Protein AF-A0A3N5U833-F1 (afdb_monomer)

Nearest PDB structures (foldseek):
  1uwv-assembly1_A  TM=9.152E-01  e=7.299E-09  Escherichia coli K-12
  5xj2-assembly2_B  TM=9.217E-01  e=1.752E-08  Streptococcus pneumoniae TIGR4
  5xj1-assembly1_A  TM=9.306E-01  e=3.485E-08  Streptococcus pneumoniae TIGR4
  1yez-assembly1_A  TM=8.915E-01  e=8.745E-04  Methanosarcina mazei Go1
  1yvc-assembly1_A  TM=9.382E-01  e=2.099E-03  Methanococcus maripaludis

Sequence (179 aa):
MIPRLSSIMPVPLDPVGFKITRILSFICAIIFSSIYTIIEHRPPPFKRICILDLIMVKDEYDRIMAIEADTIEITITGLGHEGEGVGRTADIVVFVPGALLSEEVSVRIIERKKSFCRAELVQIISPSPDRITPACRYFGKCGGCDLQHMEYKAQLNFKTQRVKDAVRRIGRVDPDLVR

Secondary structure (DSSP, 8-state):
--------PPPPPPGGGGSHHHHHHHHHHHHHHHHHHTTTT---SS----HHHHHHHHHHHHHHHTTS--EEEEEEEEE-TTS-EEEEETTEEEEETTPPTT-EEEEEEEEE-SSEEEEEEEEEEE--TTB---S-TTTTTSSS-SSTTB-HHHHHHHHHHHHHHHHHHTS-S-GGG--

Solvent-accessible surface area (backbone atoms only — not comparable to full-atom values): 10929 Å² total; per-residue (Å²): 135,88,84,88,83,81,79,91,70,81,82,81,83,75,88,71,74,78,65,55,63,62,52,52,56,49,51,52,50,53,52,52,56,60,55,65,67,71,64,82,81,70,88,83,95,73,83,80,84,50,78,63,65,59,50,56,53,50,62,50,48,54,62,62,58,70,53,77,54,64,64,43,80,42,57,19,78,36,66,48,92,78,54,23,10,29,25,74,55,100,90,38,41,35,40,24,61,86,38,52,58,70,17,33,32,34,26,30,48,78,44,82,55,99,71,38,32,39,30,45,71,73,43,75,79,40,79,32,91,52,59,42,83,49,88,54,94,50,64,86,72,72,80,83,58,74,62,57,48,42,33,70,70,57,51,50,51,51,54,51,49,52,51,25,50,44,36,37,72,73,65,68,42,73,40,81,77,64,128

Structure (mmCIF, N/CA/C/O backbone):
data_AF-A0A3N5U833-F1
#
_entry.id   AF-A0A3N5U833-F1
#
loop_
_atom_site.group_PDB
_atom_site.id
_atom_site.type_symbol
_atom_site.label_atom_id
_atom_site.label_alt_id
_atom_site.label_comp_id
_atom_site.label_asym_id
_atom_site.label_entity_id
_atom_site.label_seq_id
_atom_site.pdbx_PDB_ins_code
_atom_site.Cartn_x
_atom_site.Cartn_y
_atom_site.Cartn_z
_atom_site.occupancy
_atom_site.B_iso_or_equiv
_atom_site.auth_seq_id
_atom_site.auth_comp_id
_atom_site.auth_asym_id
_atom_site.auth_atom_id
_atom_site.pdbx_PDB_model_num
ATOM 1 N N . MET A 1 1 ? -12.544 -49.152 6.336 1.00 35.09 1 MET A N 1
ATOM 2 C CA . MET A 1 1 ? -11.681 -48.503 7.343 1.00 35.09 1 MET A CA 1
ATOM 3 C C . MET A 1 1 ? -11.707 -47.001 7.084 1.00 35.09 1 MET A C 1
ATOM 5 O O . MET A 1 1 ? -11.316 -46.602 6.001 1.00 35.09 1 MET A O 1
ATOM 9 N N . ILE A 1 2 ? -12.219 -46.246 8.069 1.00 33.50 2 ILE A N 1
ATOM 10 C CA . ILE A 1 2 ? -12.242 -44.772 8.242 1.00 33.50 2 ILE A CA 1
ATOM 11 C C . ILE A 1 2 ? -13.122 -43.959 7.245 1.00 33.50 2 ILE A C 1
ATOM 13 O O . ILE A 1 2 ? -12.843 -43.958 6.049 1.00 33.50 2 ILE A O 1
ATOM 17 N N . PRO A 1 3 ? -14.194 -43.272 7.712 1.00 34.94 3 PRO A N 1
ATOM 18 C CA . PRO A 1 3 ? -15.146 -42.534 6.872 1.00 34.94 3 PRO A CA 1
ATOM 19 C C . PRO A 1 3 ? -14.812 -41.034 6.680 1.00 34.94 3 PRO A C 1
ATOM 21 O O . PRO A 1 3 ? -13.932 -40.479 7.331 1.00 34.94 3 PRO A O 1
ATOM 24 N N . ARG A 1 4 ? -15.565 -40.4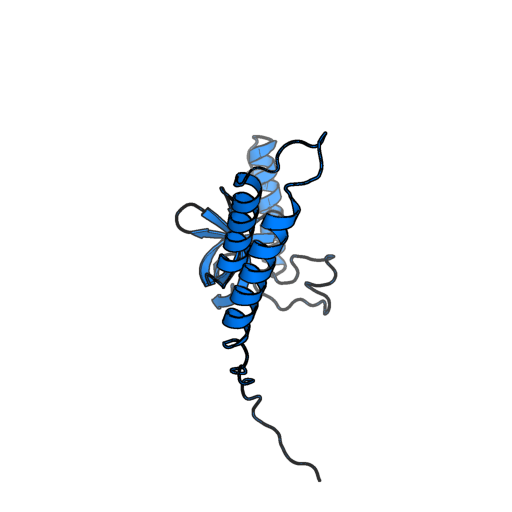06 5.760 1.00 44.50 4 ARG A N 1
ATOM 25 C CA . ARG A 1 4 ? -15.557 -38.996 5.307 1.00 44.50 4 ARG A CA 1
ATOM 26 C C . ARG A 1 4 ? -15.807 -37.966 6.425 1.00 44.50 4 ARG A C 1
ATOM 28 O O . ARG A 1 4 ? -16.654 -38.208 7.276 1.00 44.50 4 ARG A O 1
ATOM 35 N N . LEU A 1 5 ? -15.233 -36.764 6.291 1.00 35.44 5 LEU A N 1
ATOM 36 C CA . LEU A 1 5 ? -15.780 -35.519 6.857 1.00 35.44 5 LEU A CA 1
ATOM 37 C C . LEU A 1 5 ? -15.684 -34.367 5.842 1.00 35.44 5 LEU A C 1
ATOM 39 O O . LEU A 1 5 ? -14.680 -33.673 5.722 1.00 35.44 5 LEU A O 1
ATOM 43 N N . SER A 1 6 ? -16.772 -34.196 5.096 1.00 34.16 6 SER A N 1
ATOM 44 C CA . SER A 1 6 ? -17.271 -32.895 4.649 1.00 34.16 6 SER A CA 1
ATOM 45 C C . SER A 1 6 ? -17.745 -32.070 5.859 1.00 34.16 6 SER A C 1
ATOM 47 O O . SER A 1 6 ? -17.972 -32.632 6.929 1.00 34.16 6 SER A O 1
ATOM 49 N N . SER A 1 7 ? -17.968 -30.768 5.652 1.00 33.69 7 SER A N 1
ATOM 50 C CA . SER A 1 7 ? -18.600 -29.790 6.564 1.00 33.69 7 SER A CA 1
ATOM 51 C C . SER A 1 7 ? -17.787 -29.335 7.786 1.00 33.69 7 SER A C 1
ATOM 53 O O . SER A 1 7 ? -17.989 -29.796 8.904 1.00 33.69 7 SER A O 1
ATOM 55 N N . ILE A 1 8 ? -16.951 -28.312 7.580 1.00 35.91 8 ILE A N 1
ATOM 56 C CA . ILE A 1 8 ? -16.645 -27.328 8.627 1.00 35.91 8 ILE A CA 1
ATOM 57 C C . ILE A 1 8 ? -17.917 -26.491 8.792 1.00 35.91 8 ILE A C 1
ATOM 59 O O . ILE A 1 8 ? -18.207 -25.608 7.987 1.00 35.91 8 ILE A O 1
ATOM 63 N N . MET A 1 9 ? -18.730 -26.859 9.778 1.00 30.91 9 MET A N 1
ATOM 64 C CA . MET A 1 9 ? -19.840 -26.036 10.245 1.00 30.91 9 MET A CA 1
ATOM 65 C C . MET A 1 9 ? -19.283 -24.866 11.073 1.00 30.91 9 MET A C 1
ATOM 67 O O . MET A 1 9 ? -18.264 -25.034 11.748 1.00 30.91 9 MET A O 1
ATOM 71 N N . PRO A 1 10 ? -19.922 -23.687 11.029 1.00 37.25 10 PRO A N 1
ATOM 72 C CA . PRO A 1 10 ? -19.522 -22.541 11.834 1.00 37.25 10 PRO A CA 1
ATOM 73 C C . PRO A 1 10 ? -19.671 -22.855 13.326 1.00 37.25 10 PRO A C 1
ATOM 75 O O . PRO A 1 10 ? -20.671 -23.424 13.767 1.00 37.25 10 PRO A O 1
ATOM 78 N N . VAL A 1 11 ? -18.645 -22.479 14.087 1.00 40.06 11 VAL A N 1
ATOM 79 C CA . VAL A 1 11 ? -18.598 -22.590 15.546 1.00 40.06 11 VAL A CA 1
ATOM 80 C C . VAL A 1 11 ? -19.730 -21.737 16.141 1.00 40.06 11 VAL A C 1
ATOM 82 O O . VAL A 1 11 ? -19.838 -20.560 15.786 1.00 40.06 11 VAL A O 1
ATOM 85 N N . PRO A 1 12 ? -20.589 -22.291 17.013 1.00 37.34 12 PRO A N 1
ATOM 86 C CA . PRO A 1 12 ? -21.624 -21.519 17.685 1.00 37.34 12 PRO A CA 1
ATOM 87 C C . PRO A 1 12 ? -20.989 -20.561 18.703 1.00 37.34 12 PRO A C 1
ATOM 89 O O . PRO A 1 12 ? -20.111 -20.952 19.464 1.00 37.34 12 PRO A O 1
ATOM 92 N N . LEU A 1 13 ? -21.435 -19.303 18.704 1.00 45.03 13 LEU A N 1
ATOM 93 C CA . LEU A 1 13 ? -21.103 -18.319 19.735 1.00 45.03 13 LEU A CA 1
ATOM 94 C C . LEU A 1 13 ? -21.889 -18.642 21.013 1.00 45.03 13 LEU A C 1
ATOM 96 O O . LEU A 1 13 ? -23.119 -18.730 20.994 1.00 45.03 13 LEU A O 1
ATOM 100 N N . ASP A 1 14 ? -21.172 -18.818 22.118 1.00 31.75 14 ASP A N 1
ATOM 101 C CA . ASP A 1 14 ? -21.729 -19.190 23.417 1.00 31.75 14 ASP A CA 1
ATOM 102 C C . ASP A 1 14 ? -22.561 -18.044 24.041 1.00 31.75 14 ASP A C 1
ATOM 104 O O . ASP A 1 14 ? -22.130 -16.888 24.036 1.00 31.75 14 ASP A O 1
ATOM 108 N N . PRO A 1 15 ? -23.709 -18.318 24.693 1.00 42.88 15 PRO A N 1
ATOM 109 C CA . PRO A 1 15 ? -24.580 -17.293 25.283 1.00 42.88 15 PRO A CA 1
ATOM 110 C C . PRO A 1 15 ? -24.139 -16.835 26.692 1.00 42.88 15 PRO A C 1
ATOM 112 O O . PRO A 1 15 ? -24.958 -16.394 27.501 1.00 42.88 15 PRO A O 1
ATOM 115 N N . VAL A 1 16 ? -22.850 -16.941 27.035 1.00 40.03 16 VAL A N 1
ATOM 116 C CA . VAL A 1 16 ? -22.359 -16.741 28.418 1.00 40.03 16 VAL A CA 1
ATOM 117 C C . VAL A 1 16 ? -21.983 -15.274 28.718 1.00 40.03 16 VAL A C 1
ATOM 119 O O . VAL A 1 16 ? -21.825 -14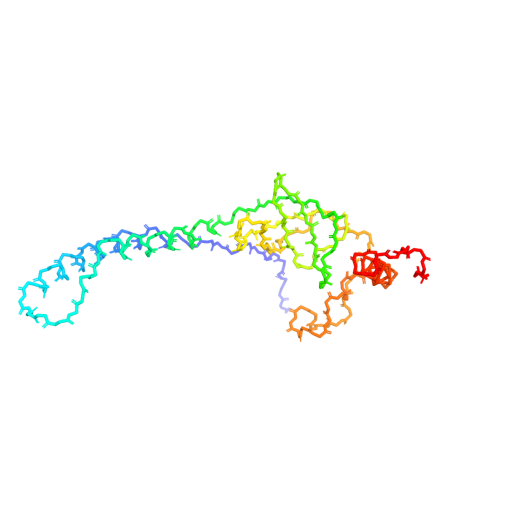.891 29.877 1.00 40.03 16 VAL A O 1
ATOM 122 N N . GLY A 1 17 ? -21.942 -14.399 27.708 1.00 36.38 17 GLY A N 1
ATOM 123 C CA . GLY A 1 17 ? -21.541 -12.990 27.854 1.00 36.38 17 GLY A CA 1
ATOM 124 C C . GLY A 1 17 ? -22.558 -12.055 28.529 1.00 36.38 17 GLY A C 1
ATOM 125 O O . GLY A 1 17 ? -22.198 -10.955 28.938 1.00 36.38 17 GLY A O 1
ATOM 126 N N . PHE A 1 18 ? -23.820 -12.464 28.702 1.00 38.00 18 PHE A N 1
ATOM 127 C CA . PHE A 1 18 ? -24.890 -11.533 29.105 1.00 38.00 18 PHE A CA 1
ATOM 128 C C . PHE A 1 18 ? -25.099 -11.393 30.627 1.00 38.00 18 PHE A C 1
ATOM 130 O O . PHE A 1 18 ? -25.821 -10.504 31.076 1.00 38.00 18 PHE A O 1
ATOM 137 N N . LYS A 1 19 ? -24.478 -12.249 31.455 1.00 35.59 19 LYS A N 1
ATOM 138 C CA . LYS A 1 19 ? -24.624 -12.199 32.930 1.00 35.59 19 LYS A CA 1
ATOM 139 C C . LYS A 1 19 ? -23.461 -11.527 33.668 1.00 35.59 19 LYS A C 1
ATOM 141 O O . LYS A 1 19 ? -23.620 -11.171 34.834 1.00 35.59 19 LYS A O 1
ATOM 146 N N . ILE A 1 20 ? -22.326 -11.300 33.007 1.00 37.84 20 ILE A N 1
ATOM 147 C CA . ILE A 1 20 ? -21.116 -10.736 33.634 1.00 37.84 20 ILE A CA 1
ATOM 148 C C . ILE A 1 20 ? -21.194 -9.199 33.746 1.00 37.84 20 ILE A C 1
ATOM 150 O O . ILE A 1 20 ? -20.670 -8.616 34.695 1.00 37.84 20 ILE A O 1
ATOM 154 N N . THR A 1 21 ? -21.955 -8.542 32.867 1.00 41.12 21 THR A N 1
ATOM 155 C CA . THR A 1 21 ? -22.149 -7.079 32.857 1.00 41.12 21 THR A CA 1
ATOM 156 C C . THR A 1 21 ? -22.891 -6.552 34.090 1.00 41.12 21 THR A C 1
ATOM 158 O O . THR A 1 21 ? -22.596 -5.461 34.576 1.00 41.12 21 THR A O 1
ATOM 161 N N . ARG A 1 22 ? -23.805 -7.339 34.675 1.00 38.69 22 ARG A N 1
ATOM 162 C CA . ARG A 1 22 ? -24.559 -6.934 35.877 1.00 38.69 22 ARG A CA 1
ATOM 163 C C . ARG A 1 22 ? -23.772 -7.092 37.179 1.00 38.69 22 ARG A C 1
ATOM 165 O O . ARG A 1 22 ? -23.978 -6.310 38.103 1.00 38.69 22 ARG A O 1
ATOM 172 N N . ILE A 1 23 ? -22.859 -8.062 37.244 1.00 46.22 23 ILE A N 1
ATOM 173 C CA . ILE A 1 23 ? -22.034 -8.324 38.433 1.00 46.22 23 ILE A CA 1
ATOM 174 C C . ILE A 1 23 ? -20.854 -7.344 38.494 1.00 46.22 23 ILE A C 1
ATOM 176 O O . ILE A 1 23 ? -20.589 -6.795 39.562 1.00 46.22 23 ILE A O 1
ATOM 180 N N . LEU A 1 24 ? -20.213 -7.019 37.361 1.00 45.69 24 LEU A N 1
ATOM 181 C CA . LEU A 1 24 ? -19.152 -6.003 37.342 1.00 45.69 24 LEU A CA 1
ATOM 182 C C . LEU A 1 24 ? -19.674 -4.589 37.630 1.00 45.69 24 LEU A C 1
ATOM 184 O O . LEU A 1 24 ? -18.998 -3.839 38.328 1.00 45.69 24 LEU A O 1
ATOM 188 N N . SER A 1 25 ? -20.887 -4.236 37.188 1.00 45.16 25 SER A N 1
ATOM 189 C CA . SER A 1 25 ? -21.484 -2.935 37.530 1.00 45.16 25 SER A CA 1
ATOM 190 C C . SER A 1 25 ? -21.798 -2.806 39.028 1.00 45.16 25 SER A C 1
ATOM 192 O O . SER A 1 25 ? -21.693 -1.710 39.578 1.00 45.16 25 SER A O 1
ATOM 194 N N . PHE A 1 26 ? -22.146 -3.909 39.702 1.00 45.19 26 PHE A N 1
ATOM 195 C CA . PHE A 1 26 ? -22.390 -3.934 41.150 1.00 45.19 26 PHE A CA 1
ATOM 196 C C . PHE A 1 26 ? -21.089 -3.919 41.960 1.00 45.19 26 PHE A C 1
ATOM 198 O O . PHE A 1 26 ? -20.982 -3.176 42.933 1.00 45.19 26 PHE A O 1
ATOM 205 N N . ILE A 1 27 ? -20.074 -4.676 41.535 1.00 47.94 27 ILE A N 1
ATOM 206 C CA . ILE A 1 27 ? -18.750 -4.668 42.176 1.00 47.94 27 ILE A CA 1
ATOM 207 C C . ILE A 1 27 ? -18.080 -3.297 42.000 1.00 47.94 27 ILE A C 1
ATOM 209 O O . ILE A 1 27 ? -17.482 -2.787 42.944 1.00 47.94 27 ILE A O 1
ATOM 213 N N . CYS A 1 28 ? -18.25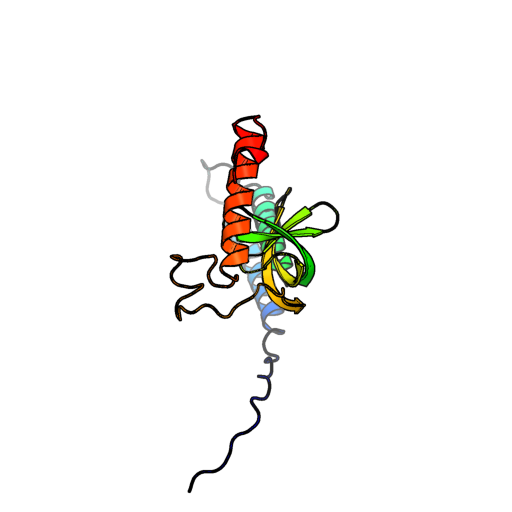9 -2.642 40.848 1.00 41.53 28 CYS A N 1
ATOM 214 C CA . CYS A 1 28 ? -17.756 -1.290 40.624 1.00 41.53 28 CYS A CA 1
ATOM 215 C C . CYS A 1 28 ? -18.427 -0.262 41.551 1.00 41.53 28 CYS A C 1
ATOM 217 O O . CYS A 1 28 ? -17.730 0.601 42.071 1.00 41.53 28 CYS A O 1
ATOM 219 N N . ALA A 1 29 ? -19.734 -0.379 41.828 1.00 49.25 29 ALA A N 1
ATOM 220 C CA . ALA A 1 29 ? -20.454 0.506 42.754 1.00 49.25 29 ALA A CA 1
ATOM 221 C C . ALA A 1 29 ? -20.064 0.290 44.231 1.00 49.25 29 ALA A C 1
ATOM 223 O O . ALA A 1 29 ? -19.946 1.254 44.989 1.00 49.25 29 ALA A O 1
ATOM 224 N N . ILE A 1 30 ? -19.814 -0.960 44.638 1.00 50.41 30 ILE A N 1
ATOM 225 C CA . ILE A 1 30 ? -19.390 -1.297 46.008 1.00 50.41 30 ILE A CA 1
ATOM 226 C C . ILE A 1 30 ? -17.946 -0.833 46.258 1.00 50.41 30 ILE A C 1
ATOM 228 O O . ILE A 1 30 ? -17.658 -0.251 47.304 1.00 50.41 30 ILE A O 1
ATOM 232 N N . ILE A 1 31 ? -17.055 -0.992 45.273 1.00 50.25 31 ILE A N 1
ATOM 233 C CA . ILE A 1 31 ? -15.691 -0.451 45.347 1.00 50.25 31 ILE A CA 1
ATOM 234 C C . ILE A 1 31 ? -15.712 1.091 45.324 1.00 50.25 31 ILE A C 1
ATOM 236 O O . ILE A 1 31 ? -14.959 1.714 46.072 1.00 50.25 31 ILE A O 1
ATOM 240 N N . PHE A 1 32 ? -16.628 1.722 44.575 1.00 46.53 32 PHE A N 1
ATOM 241 C CA . PHE A 1 32 ? -16.813 3.182 44.584 1.00 46.53 32 PHE A CA 1
ATOM 242 C C . PHE A 1 32 ? -17.241 3.716 45.960 1.00 46.53 32 PHE A C 1
ATOM 244 O O . PHE A 1 32 ? -16.726 4.738 46.405 1.00 46.53 32 PHE A O 1
ATOM 251 N N . SER A 1 33 ? -18.140 3.019 46.663 1.00 43.09 33 SER A N 1
ATOM 252 C CA . SER A 1 33 ? -18.624 3.463 47.977 1.00 43.09 33 SER A CA 1
ATOM 253 C C . SER A 1 33 ? -17.597 3.257 49.094 1.00 43.09 33 SER A C 1
ATOM 255 O O . SER A 1 33 ? -17.487 4.112 49.967 1.00 43.09 33 SER A O 1
ATOM 257 N N . SER A 1 34 ? -16.824 2.163 49.081 1.00 41.25 34 SER A N 1
ATOM 258 C CA . SER A 1 34 ? -15.812 1.918 50.122 1.00 41.25 34 SER A CA 1
ATOM 259 C C . SER A 1 34 ? -14.533 2.735 49.936 1.00 41.25 34 SER A C 1
ATOM 261 O O . SER A 1 34 ? -13.890 3.071 50.928 1.00 41.25 34 SER A O 1
ATOM 263 N N . ILE A 1 35 ? -14.168 3.104 48.704 1.00 44.69 35 ILE A N 1
ATOM 264 C CA . ILE A 1 35 ? -13.011 3.979 48.464 1.00 44.69 35 ILE A CA 1
ATOM 265 C C . ILE A 1 35 ? -13.332 5.431 48.846 1.00 44.69 35 ILE A C 1
ATOM 267 O O . ILE A 1 35 ? -12.477 6.095 49.428 1.00 44.69 35 ILE A O 1
ATOM 271 N N . TYR A 1 36 ? -14.560 5.913 48.614 1.00 44.53 36 TYR A N 1
ATOM 272 C CA . TYR A 1 36 ? -14.953 7.276 49.002 1.00 44.53 36 TYR A CA 1
ATOM 273 C C . TYR A 1 36 ? -14.912 7.516 50.521 1.00 44.53 36 TYR A C 1
ATOM 275 O O . TYR A 1 36 ? -14.587 8.619 50.951 1.00 44.53 36 TYR A O 1
ATOM 283 N N . THR A 1 37 ? -15.168 6.497 51.348 1.00 38.41 37 THR A N 1
ATOM 284 C CA . THR A 1 37 ? -15.172 6.642 52.818 1.00 38.41 37 THR A CA 1
ATOM 285 C C . THR A 1 37 ? -13.771 6.600 53.453 1.00 38.41 37 THR A C 1
ATOM 287 O O . THR A 1 37 ? -13.592 7.074 54.569 1.00 38.41 37 THR A O 1
ATOM 290 N N . ILE A 1 38 ? -12.740 6.094 52.765 1.00 37.84 38 ILE A N 1
ATOM 291 C CA . ILE A 1 38 ? -11.380 5.947 53.337 1.00 37.84 38 ILE A CA 1
ATOM 292 C C . ILE A 1 38 ? -10.501 7.204 53.117 1.00 37.84 38 ILE A C 1
ATOM 294 O O . ILE A 1 38 ? -9.365 7.276 53.586 1.00 37.84 38 ILE A O 1
ATOM 298 N N . ILE A 1 39 ? -11.022 8.246 52.459 1.00 43.19 39 ILE A N 1
ATOM 299 C CA . ILE A 1 39 ? -10.258 9.459 52.110 1.00 43.19 39 ILE A CA 1
ATOM 300 C C . ILE A 1 39 ? -10.307 10.549 53.215 1.00 43.19 39 ILE A C 1
ATOM 302 O O . ILE A 1 39 ? -9.491 11.468 53.193 1.00 43.19 39 ILE A O 1
ATOM 306 N N . GLU A 1 40 ? -11.168 10.450 54.238 1.00 37.50 40 GLU A N 1
ATOM 307 C CA . GLU A 1 40 ? -11.388 11.557 55.201 1.00 37.50 40 GLU A CA 1
ATOM 308 C C . GLU A 1 40 ? -10.380 11.706 56.366 1.00 37.50 40 GLU A C 1
ATOM 310 O O . GLU A 1 40 ? -10.423 12.716 57.066 1.00 37.50 40 GLU A O 1
ATOM 315 N N . HIS A 1 41 ? -9.422 10.791 56.583 1.00 41.47 41 HIS A N 1
ATOM 316 C CA . HIS A 1 41 ? -8.558 10.849 57.785 1.00 41.47 41 HIS A CA 1
ATOM 317 C C . HIS A 1 41 ? -7.035 10.785 57.574 1.00 41.47 41 HIS A C 1
ATOM 319 O O . HIS A 1 41 ? -6.302 10.414 58.492 1.00 41.47 41 HIS A O 1
ATOM 325 N N . ARG A 1 42 ? -6.499 11.233 56.430 1.00 31.19 42 ARG A N 1
ATOM 326 C CA . ARG A 1 42 ? -5.052 11.526 56.325 1.00 31.19 42 ARG A CA 1
ATOM 327 C C . ARG A 1 42 ? -4.770 12.971 55.881 1.00 31.19 42 ARG A C 1
ATOM 329 O O . ARG A 1 42 ? -5.109 13.319 54.753 1.00 31.19 42 ARG A O 1
ATOM 336 N N . PRO A 1 43 ? -4.127 13.806 56.724 1.00 30.47 43 PRO A N 1
ATOM 337 C CA . PRO A 1 43 ? -3.696 15.156 56.349 1.00 30.47 43 PRO A CA 1
ATOM 338 C C . PRO A 1 43 ? -2.475 15.142 55.382 1.00 30.47 43 PRO A C 1
ATOM 340 O O . PRO A 1 43 ? -1.806 14.115 55.260 1.00 30.47 43 PRO A O 1
ATOM 343 N N . PRO A 1 44 ? -2.205 16.254 54.657 1.00 34.66 44 PRO A N 1
ATOM 344 C CA . PRO A 1 44 ? -1.639 16.297 53.287 1.00 34.66 44 PRO A CA 1
ATOM 345 C C . PRO A 1 44 ? -0.087 16.323 53.206 1.00 34.66 44 PRO A C 1
ATOM 347 O O . PRO A 1 44 ? 0.557 16.663 54.198 1.00 34.66 44 PRO A O 1
ATOM 350 N N . PRO A 1 45 ? 0.539 15.978 52.045 1.00 38.25 45 PRO A N 1
ATOM 351 C CA . PRO A 1 45 ? 0.757 16.959 50.970 1.00 38.25 45 PRO A CA 1
ATOM 352 C C . PRO A 1 45 ? 0.699 16.341 49.555 1.00 38.25 45 PRO A C 1
ATOM 354 O O . PRO A 1 45 ? 1.689 16.350 48.835 1.00 38.25 45 PRO A O 1
ATOM 357 N N . PHE A 1 46 ? -0.435 15.801 49.108 1.00 40.09 46 PHE A N 1
ATOM 358 C CA . PHE A 1 46 ? -0.595 15.458 47.688 1.00 40.09 46 PHE A CA 1
ATOM 359 C C . PHE A 1 46 ? -1.898 16.034 47.146 1.00 40.09 46 PHE A C 1
ATOM 361 O O . PHE A 1 46 ? -2.962 15.927 47.751 1.00 40.09 46 PHE A O 1
ATOM 368 N N . LYS A 1 47 ? -1.746 16.772 46.046 1.00 39.44 47 LYS A N 1
ATOM 369 C CA . LYS A 1 47 ? -2.771 17.576 45.386 1.00 39.44 47 LYS A CA 1
ATOM 370 C C . LYS A 1 47 ? -3.982 16.712 45.023 1.00 39.44 47 LYS A C 1
ATOM 372 O O . LYS A 1 47 ? -3.837 15.577 44.586 1.00 39.44 47 LYS A O 1
ATOM 377 N N . ARG A 1 48 ? -5.158 17.309 45.223 1.00 40.28 48 ARG A N 1
ATOM 378 C CA . ARG A 1 48 ? -6.498 16.803 44.909 1.00 40.28 48 ARG A CA 1
ATOM 379 C C . ARG A 1 48 ? -6.515 16.082 43.558 1.00 40.28 48 ARG A C 1
ATOM 381 O O . ARG A 1 48 ? -6.296 16.727 42.539 1.00 40.28 48 ARG A O 1
ATOM 388 N N . ILE A 1 49 ? -6.814 14.788 43.570 1.00 43.62 49 ILE A N 1
ATOM 389 C CA . ILE A 1 49 ? -7.279 14.078 42.376 1.00 43.62 49 ILE A CA 1
ATOM 390 C C . ILE A 1 49 ? -8.688 14.607 42.124 1.00 43.62 49 ILE A C 1
ATOM 392 O O . ILE A 1 49 ? -9.583 14.460 42.962 1.00 43.62 49 ILE A O 1
ATOM 396 N N . CYS A 1 50 ? -8.846 15.353 41.038 1.00 35.22 50 CYS A N 1
ATOM 397 C CA . CYS A 1 50 ? -10.112 15.973 40.684 1.00 35.22 50 CYS A CA 1
ATOM 398 C C . CYS A 1 50 ? -11.021 14.901 40.078 1.00 35.22 50 CYS A C 1
ATOM 400 O O . CYS A 1 50 ? -10.565 14.024 39.358 1.00 35.22 50 CYS A O 1
ATOM 402 N N . ILE A 1 51 ? -12.335 15.014 40.281 1.00 49.72 51 ILE A N 1
ATOM 403 C CA . ILE A 1 51 ? -13.355 14.215 39.571 1.00 49.72 51 ILE A CA 1
ATOM 404 C C . ILE A 1 51 ? -13.167 14.241 38.034 1.00 49.72 51 ILE A C 1
ATOM 406 O O . ILE A 1 51 ? -13.579 13.307 37.352 1.00 49.72 51 ILE A O 1
ATOM 410 N N . LEU A 1 52 ? -12.476 15.256 37.497 1.00 48.19 52 LEU A N 1
ATOM 411 C CA . LEU A 1 52 ? -12.027 15.315 36.101 1.00 48.19 52 LEU A CA 1
ATOM 412 C C . LEU A 1 52 ? -11.087 14.166 35.697 1.00 48.19 52 LEU A C 1
ATOM 414 O O . LEU A 1 52 ? -11.195 13.687 34.571 1.00 48.19 52 LEU A O 1
ATOM 418 N N . ASP A 1 53 ? -10.222 13.685 36.593 1.00 50.62 53 ASP A N 1
ATOM 419 C CA . ASP A 1 53 ? -9.270 12.609 36.291 1.00 50.62 53 ASP A CA 1
ATOM 420 C C . ASP A 1 53 ? -9.998 11.272 36.052 1.00 50.62 53 ASP A C 1
ATOM 422 O O . ASP A 1 53 ? -9.560 10.458 35.244 1.00 50.62 53 ASP A O 1
ATOM 426 N N . LEU A 1 54 ? -11.167 11.069 36.677 1.00 45.19 54 LEU A N 1
ATOM 427 C CA . LEU A 1 54 ? -12.029 9.906 36.424 1.00 45.19 54 LEU A CA 1
ATOM 428 C C . LEU A 1 54 ? -12.878 10.042 35.148 1.00 45.19 54 LEU A C 1
ATOM 430 O O . LEU A 1 54 ? -13.195 9.029 34.525 1.00 45.19 54 LEU A O 1
ATOM 434 N N . ILE A 1 55 ? -13.242 11.262 34.740 1.00 51.06 55 ILE A N 1
ATOM 435 C CA . ILE A 1 55 ? -13.953 11.499 33.469 1.00 51.06 55 ILE A CA 1
ATOM 436 C C . ILE A 1 55 ? -13.022 11.184 32.288 1.00 51.06 55 ILE A C 1
ATOM 438 O O . ILE A 1 55 ? -13.449 10.536 31.335 1.00 51.06 55 ILE A O 1
ATOM 442 N N . MET A 1 56 ? -11.733 11.525 32.397 1.00 38.62 56 MET A N 1
ATOM 443 C CA . MET A 1 56 ? -10.737 11.215 31.365 1.00 38.62 56 MET A CA 1
ATOM 444 C C . MET A 1 56 ? -10.559 9.711 31.108 1.00 38.62 56 MET A C 1
ATOM 446 O O . MET A 1 56 ? -10.399 9.316 29.957 1.00 38.62 56 MET A O 1
ATOM 450 N N . VAL A 1 57 ? -10.658 8.864 32.137 1.00 48.12 57 VAL A N 1
ATOM 451 C CA . VAL A 1 57 ? -10.566 7.399 31.974 1.00 48.12 57 VAL A CA 1
ATOM 452 C C . VAL A 1 57 ? -11.818 6.827 31.295 1.00 48.12 57 VAL A C 1
ATOM 454 O O . VAL A 1 57 ? -11.733 5.844 30.562 1.00 48.12 57 VAL A O 1
ATOM 457 N N . LYS A 1 58 ? -12.987 7.451 31.484 1.00 43.66 58 LYS A N 1
ATOM 458 C CA . LYS A 1 58 ? -14.252 7.024 30.866 1.00 43.66 58 LYS A CA 1
ATOM 459 C C . LYS A 1 58 ? -14.308 7.364 29.370 1.00 43.66 58 LYS A C 1
ATOM 461 O O . LYS A 1 58 ? -14.691 6.516 28.575 1.00 43.66 58 LYS A O 1
ATOM 466 N N . ASP A 1 59 ? -13.806 8.541 28.989 1.00 50.72 59 ASP A N 1
ATOM 467 C CA . ASP A 1 59 ? -13.581 8.952 27.590 1.00 50.72 59 ASP A CA 1
ATOM 468 C C . ASP A 1 59 ? -12.553 8.072 26.852 1.00 50.72 59 ASP A C 1
ATOM 470 O O . ASP A 1 59 ? -12.558 7.965 25.621 1.00 50.72 59 ASP A O 1
ATOM 474 N N . GLU A 1 60 ? -11.616 7.483 27.592 1.00 51.69 60 GLU A N 1
ATOM 475 C CA . GLU A 1 60 ? -10.621 6.551 27.065 1.00 51.69 60 GLU A CA 1
ATOM 476 C C . GLU A 1 60 ? -11.222 5.144 26.902 1.00 51.69 60 GLU A C 1
ATOM 478 O O . GLU A 1 60 ? -11.007 4.508 25.874 1.00 51.69 60 GLU A O 1
ATOM 483 N N . TYR A 1 61 ? -12.081 4.702 27.829 1.00 48.59 61 TYR A N 1
ATOM 484 C CA . TYR A 1 61 ? -12.827 3.439 27.729 1.00 48.59 61 TYR A CA 1
ATOM 485 C C . TYR A 1 61 ? -13.938 3.442 26.659 1.00 48.59 61 TYR A C 1
ATOM 487 O O . TYR A 1 61 ? -14.071 2.451 25.940 1.00 48.59 61 TYR A O 1
ATOM 495 N N . ASP A 1 62 ? -14.689 4.536 26.478 1.00 50.69 62 ASP A N 1
ATOM 496 C CA . ASP A 1 62 ? -15.697 4.654 25.404 1.00 50.69 62 ASP A CA 1
ATOM 497 C C . ASP A 1 62 ? -15.035 4.672 24.010 1.00 50.69 62 ASP A C 1
ATOM 499 O O . ASP A 1 62 ? -15.562 4.106 23.049 1.00 50.69 62 ASP A O 1
ATOM 503 N N . ARG A 1 63 ? -13.813 5.220 23.906 1.00 49.91 63 ARG A N 1
ATOM 504 C CA . ARG A 1 63 ? -12.954 5.094 22.715 1.00 49.91 63 ARG A CA 1
ATOM 505 C C . ARG A 1 63 ? -12.467 3.673 22.460 1.00 49.91 63 ARG A C 1
ATOM 507 O O . ARG A 1 63 ? -12.255 3.339 21.302 1.00 49.91 63 ARG A O 1
ATOM 514 N N . ILE A 1 64 ? -12.278 2.867 23.502 1.00 48.59 64 ILE A N 1
ATOM 515 C CA . ILE A 1 64 ? -11.844 1.467 23.399 1.00 48.59 64 ILE A CA 1
ATOM 516 C C . ILE A 1 64 ? -13.023 0.546 23.018 1.00 48.59 64 ILE A C 1
ATOM 518 O O . ILE A 1 64 ? -12.808 -0.437 22.314 1.00 48.59 64 ILE A O 1
ATOM 522 N N . MET A 1 65 ? -14.263 0.870 23.412 1.00 39.47 65 MET A N 1
ATOM 523 C CA . MET A 1 65 ? -15.458 0.037 23.162 1.00 39.47 65 MET A CA 1
ATOM 524 C C . MET A 1 65 ? -16.258 0.405 21.898 1.00 39.47 65 MET A C 1
ATOM 526 O O . MET A 1 65 ? -16.886 -0.470 21.313 1.00 39.47 65 MET A O 1
ATOM 530 N N . ALA A 1 66 ? -16.174 1.637 21.377 1.00 47.00 66 ALA A N 1
ATOM 531 C CA . ALA A 1 66 ? -16.733 1.976 20.053 1.00 47.00 66 ALA A CA 1
ATOM 532 C C . ALA A 1 66 ? -15.977 1.314 18.871 1.00 47.00 66 ALA A C 1
ATOM 534 O O . ALA A 1 66 ? -16.325 1.509 17.708 1.00 47.00 66 ALA A O 1
ATOM 535 N N . ILE A 1 67 ? -14.934 0.532 19.173 1.00 49.94 67 ILE A N 1
ATOM 536 C CA . ILE A 1 67 ? -14.137 -0.278 18.240 1.00 49.94 67 ILE A CA 1
ATOM 537 C C . ILE A 1 67 ? -14.837 -1.621 17.937 1.00 49.94 67 ILE A C 1
ATOM 539 O O . ILE A 1 67 ? -14.298 -2.449 17.203 1.00 49.94 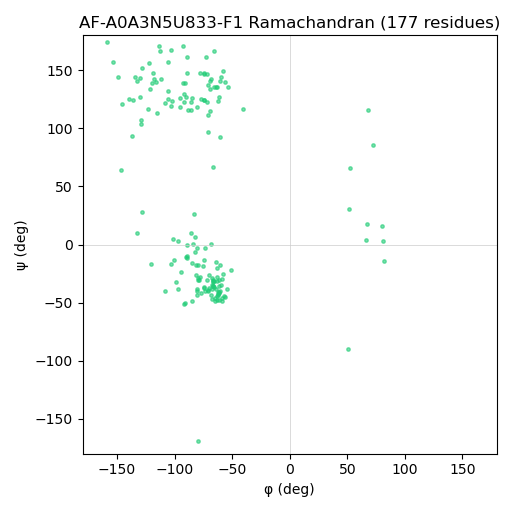67 ILE A O 1
ATOM 543 N N . GLU A 1 68 ? -16.071 -1.839 18.413 1.00 48.97 68 GLU A N 1
ATOM 544 C CA . GLU A 1 68 ? -16.979 -2.874 17.893 1.00 48.97 68 GLU A CA 1
ATOM 545 C C . GLU A 1 68 ? -17.418 -2.554 16.442 1.00 48.97 68 GLU A C 1
ATOM 547 O O . GLU A 1 68 ? -18.567 -2.278 16.131 1.00 48.97 68 GLU A O 1
ATOM 552 N N . ALA A 1 69 ? -16.432 -2.604 15.546 1.00 58.91 69 ALA A N 1
ATOM 553 C CA . ALA A 1 69 ? -16.487 -2.912 14.130 1.00 58.91 69 ALA A CA 1
ATOM 554 C C . ALA A 1 69 ? -17.483 -2.127 13.265 1.00 58.91 69 ALA A C 1
ATOM 556 O O . ALA A 1 69 ? -18.316 -2.731 12.587 1.00 58.91 69 ALA A O 1
ATOM 557 N N . ASP A 1 70 ? -17.265 -0.815 13.124 1.00 71.81 70 ASP A N 1
ATOM 558 C CA . ASP A 1 70 ? -17.642 -0.133 11.879 1.00 71.81 70 ASP A CA 1
ATOM 559 C C . ASP A 1 70 ? -16.847 -0.777 10.733 1.00 71.81 70 ASP A C 1
ATOM 561 O O . ASP A 1 70 ? -15.683 -0.450 10.466 1.00 71.81 70 ASP A O 1
ATOM 565 N N . THR A 1 71 ? -17.476 -1.776 10.122 1.00 84.50 71 THR A N 1
ATOM 566 C CA . THR A 1 71 ? -17.013 -2.421 8.904 1.00 84.50 71 THR A CA 1
ATOM 567 C C . THR A 1 71 ? -17.540 -1.588 7.753 1.00 84.50 71 THR A C 1
ATOM 569 O O . THR A 1 71 ? -18.750 -1.456 7.583 1.00 84.50 71 THR A O 1
ATOM 572 N N . ILE A 1 72 ? -16.630 -0.988 6.999 1.00 89.06 72 ILE A N 1
ATOM 573 C CA . ILE A 1 72 ? -16.960 -0.110 5.882 1.00 89.06 72 ILE A CA 1
ATOM 574 C C . ILE A 1 72 ? -16.424 -0.702 4.589 1.00 89.06 72 ILE A C 1
ATOM 576 O O . ILE A 1 72 ? -15.339 -1.281 4.550 1.00 89.06 72 ILE A O 1
ATOM 580 N N . GLU A 1 73 ? -17.190 -0.539 3.522 1.00 91.69 73 GLU A N 1
ATOM 581 C CA . GLU A 1 73 ? -16.754 -0.876 2.175 1.00 91.69 73 GLU A CA 1
ATOM 582 C C . GLU A 1 73 ? -16.090 0.349 1.559 1.00 91.69 73 GLU A C 1
ATOM 584 O O . GLU A 1 73 ? -16.654 1.447 1.567 1.00 91.69 73 GLU A O 1
ATOM 589 N N . ILE A 1 74 ? -14.868 0.175 1.063 1.00 92.31 74 ILE A 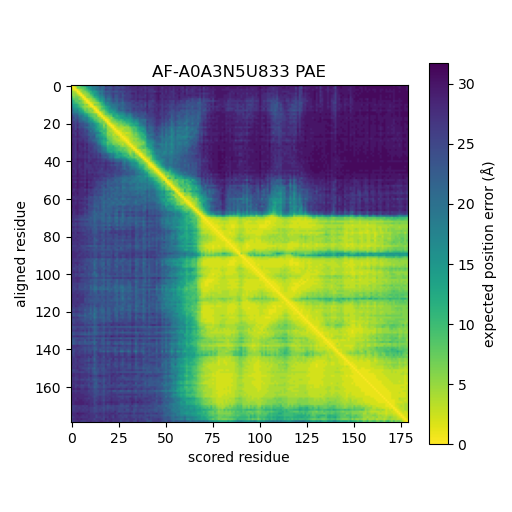N 1
ATOM 590 C CA . ILE A 1 74 ? -14.113 1.250 0.431 1.00 92.31 74 ILE A CA 1
ATOM 591 C C . ILE A 1 74 ? -13.469 0.774 -0.865 1.00 92.31 74 ILE A C 1
ATOM 593 O O . ILE A 1 74 ? -12.974 -0.350 -0.969 1.00 92.31 74 ILE A O 1
ATOM 597 N N . THR A 1 75 ? -13.424 1.678 -1.839 1.00 94.12 75 THR A N 1
ATOM 598 C CA . THR A 1 75 ? -12.645 1.497 -3.062 1.00 94.12 75 THR A CA 1
ATOM 599 C C . THR A 1 75 ? -11.254 2.089 -2.868 1.00 94.12 75 THR A C 1
ATOM 601 O O . THR A 1 75 ? -11.098 3.244 -2.450 1.00 94.12 75 THR A O 1
ATOM 604 N N . ILE A 1 76 ? -10.224 1.313 -3.189 1.00 94.75 76 ILE A N 1
ATOM 605 C CA . ILE A 1 76 ? -8.839 1.759 -3.085 1.00 94.75 76 ILE A CA 1
ATOM 606 C C . ILE A 1 76 ? -8.469 2.602 -4.305 1.00 94.75 76 ILE A C 1
ATOM 608 O O . ILE A 1 76 ? -8.468 2.139 -5.446 1.00 94.75 76 ILE A O 1
ATOM 612 N N . THR A 1 77 ? -8.116 3.858 -4.042 1.00 92.25 77 THR A N 1
ATOM 613 C CA . THR A 1 77 ? -7.826 4.873 -5.073 1.00 92.25 77 THR A CA 1
ATOM 614 C C . THR A 1 77 ? -6.338 5.137 -5.264 1.00 92.25 77 THR A C 1
ATOM 616 O O . THR A 1 77 ? -5.936 5.717 -6.269 1.00 92.25 77 THR A O 1
ATOM 619 N N . GLY A 1 78 ? -5.511 4.732 -4.302 1.00 91.56 78 GLY A N 1
ATOM 620 C CA . GLY A 1 78 ? -4.074 4.956 -4.331 1.00 91.56 78 GLY A CA 1
ATOM 621 C C . GLY A 1 78 ? -3.330 3.982 -3.433 1.00 91.56 78 GLY A C 1
ATOM 622 O O . GLY A 1 78 ? -3.937 3.216 -2.687 1.00 91.56 78 GLY A O 1
ATOM 623 N N . LEU A 1 79 ? -2.005 4.045 -3.501 1.00 92.62 79 LEU A N 1
ATOM 624 C CA . LEU A 1 79 ? -1.104 3.304 -2.628 1.00 92.62 79 LEU A CA 1
ATOM 625 C C . LEU A 1 79 ? -0.288 4.291 -1.789 1.00 92.62 79 LEU A C 1
ATOM 627 O O . LEU A 1 79 ? 0.123 5.347 -2.274 1.00 92.62 79 LEU A O 1
ATOM 631 N N . GLY A 1 80 ? -0.089 3.955 -0.521 1.00 90.25 80 GLY A N 1
ATOM 632 C CA . GLY A 1 80 ? 0.721 4.705 0.425 1.00 90.25 80 GLY A CA 1
ATOM 633 C C . GLY A 1 80 ? 2.211 4.435 0.247 1.00 90.25 80 GLY A C 1
ATOM 634 O O . GLY A 1 80 ? 2.654 3.838 -0.735 1.00 90.25 80 GLY A O 1
ATOM 635 N N . HIS A 1 81 ? 3.006 4.893 1.212 1.00 86.75 81 HIS A N 1
ATOM 636 C CA . HIS A 1 81 ? 4.463 4.803 1.132 1.00 86.75 81 HIS A CA 1
ATOM 637 C C . HIS A 1 81 ? 4.909 3.336 1.148 1.00 86.75 81 HIS A C 1
ATOM 639 O O . HIS A 1 81 ? 5.621 2.893 0.248 1.00 86.75 81 HIS A O 1
ATOM 645 N N . GLU A 1 82 ? 4.389 2.561 2.093 1.00 85.81 82 GLU A N 1
ATOM 646 C CA . GLU A 1 82 ? 4.782 1.165 2.311 1.00 85.81 82 GLU A CA 1
ATOM 647 C C . GLU A 1 82 ? 4.005 0.175 1.422 1.00 85.81 82 GLU A C 1
ATOM 649 O O . GLU A 1 82 ? 4.081 -1.035 1.608 1.00 85.81 82 GLU A O 1
ATOM 654 N N . GLY A 1 83 ? 3.243 0.671 0.438 1.00 87.69 83 GLY A N 1
ATOM 655 C CA . GLY A 1 83 ? 2.383 -0.166 -0.408 1.00 87.69 83 GLY A CA 1
ATOM 656 C C . GLY A 1 83 ? 1.048 -0.544 0.236 1.00 87.69 83 GLY A C 1
ATOM 657 O O . GLY A 1 83 ? 0.372 -1.453 -0.231 1.00 87.69 83 GLY A O 1
ATOM 658 N N . GLU A 1 84 ? 0.662 0.147 1.305 1.00 91.44 84 GLU A N 1
ATOM 659 C CA . GLU A 1 84 ? -0.679 0.082 1.884 1.00 91.44 84 GLU A CA 1
ATOM 660 C C . GLU A 1 84 ? -1.722 0.716 0.948 1.00 91.44 84 GLU A C 1
ATOM 662 O O . GLU A 1 84 ? -1.460 1.732 0.305 1.00 91.44 84 GLU A O 1
ATOM 667 N N . GLY A 1 85 ? -2.919 0.148 0.874 1.00 93.00 85 GLY A N 1
ATOM 668 C CA . GLY A 1 85 ? -4.022 0.719 0.112 1.00 93.00 85 GLY A CA 1
ATOM 669 C C . GLY A 1 85 ? -4.557 1.980 0.778 1.00 93.00 85 GLY A C 1
ATOM 670 O O . GLY A 1 85 ? -4.730 2.037 1.996 1.00 93.00 85 GLY A O 1
ATOM 671 N N . VAL A 1 86 ? -4.835 3.000 -0.030 1.00 93.88 86 VAL A N 1
ATOM 672 C CA . VAL A 1 86 ? -5.411 4.268 0.416 1.00 93.88 86 VAL A CA 1
ATOM 673 C C . VAL A 1 86 ? -6.793 4.446 -0.201 1.00 93.88 86 VAL A C 1
ATOM 675 O O . VAL A 1 86 ? -6.950 4.631 -1.415 1.00 93.88 86 VAL A O 1
ATOM 678 N N . GLY A 1 87 ? -7.802 4.417 0.664 1.00 93.00 87 GLY A N 1
ATOM 679 C CA . GLY A 1 87 ? -9.178 4.773 0.338 1.00 93.00 87 GLY A CA 1
ATOM 680 C C . GLY A 1 87 ? -9.546 6.137 0.915 1.00 93.00 87 GLY A C 1
ATOM 681 O O . GLY A 1 87 ? -8.937 6.620 1.874 1.00 93.00 87 GLY A O 1
ATOM 682 N N . ARG A 1 88 ? -10.551 6.778 0.324 1.00 88.25 88 ARG A N 1
ATOM 683 C CA . ARG A 1 88 ? -11.150 8.005 0.858 1.00 88.25 88 ARG A CA 1
ATOM 684 C C . ARG A 1 88 ? -12.630 7.764 1.096 1.00 88.25 88 ARG A C 1
ATOM 686 O O . ARG A 1 88 ? -13.310 7.247 0.215 1.00 88.25 88 ARG A O 1
ATOM 693 N N . THR A 1 89 ? -13.118 8.173 2.259 1.00 82.31 89 THR A N 1
ATOM 694 C CA . THR A 1 89 ? -14.533 8.059 2.627 1.00 82.31 89 THR A CA 1
ATOM 695 C C . THR A 1 89 ? -14.971 9.361 3.275 1.00 82.31 89 THR A C 1
ATOM 697 O O . THR A 1 89 ? -14.342 9.791 4.240 1.00 82.31 89 THR A O 1
ATOM 700 N N . ALA A 1 90 ? -16.030 9.979 2.737 1.00 74.56 90 ALA A N 1
ATOM 701 C CA . ALA A 1 90 ? -16.490 11.329 3.080 1.00 74.56 90 ALA A CA 1
ATOM 702 C C . ALA A 1 90 ? -15.347 12.363 3.031 1.00 74.56 90 ALA A C 1
ATOM 704 O O . ALA A 1 90 ? -15.059 12.883 1.959 1.00 74.56 90 ALA A O 1
ATOM 705 N N . ASP A 1 91 ? -14.642 12.569 4.147 1.00 78.50 91 ASP A N 1
ATOM 706 C CA . ASP A 1 91 ? -13.550 13.539 4.301 1.00 78.50 91 ASP A CA 1
ATOM 707 C C . ASP A 1 91 ? -12.295 12.957 4.980 1.00 78.50 91 ASP A C 1
ATOM 709 O O . ASP A 1 91 ? -11.381 13.691 5.361 1.00 78.50 91 ASP A O 1
ATOM 713 N N . ILE A 1 92 ? -12.230 11.633 5.165 1.00 85.12 92 ILE A N 1
ATOM 714 C CA . ILE A 1 92 ? -11.147 10.977 5.905 1.00 85.12 92 ILE A CA 1
ATOM 715 C C . ILE A 1 92 ? -10.404 9.990 5.005 1.00 85.12 92 ILE A C 1
ATOM 717 O O . ILE A 1 92 ? -10.994 9.251 4.213 1.00 85.12 92 ILE A O 1
ATOM 721 N N . VAL A 1 93 ? -9.077 9.983 5.137 1.00 91.06 93 VAL A N 1
ATOM 722 C CA . VAL A 1 93 ? -8.197 9.024 4.465 1.00 91.06 93 VAL A CA 1
ATOM 723 C C . VAL A 1 93 ? -8.111 7.753 5.302 1.00 91.06 93 VAL A C 1
ATOM 725 O O . VAL A 1 93 ? -7.773 7.814 6.485 1.00 91.06 93 VAL A O 1
ATOM 728 N N . VAL A 1 94 ? -8.397 6.609 4.689 1.00 91.94 94 VAL A N 1
ATOM 729 C CA . VAL A 1 94 ? -8.322 5.292 5.326 1.00 91.94 94 VAL A CA 1
ATOM 730 C C . VAL A 1 94 ? -7.127 4.538 4.756 1.00 91.94 94 VAL A C 1
ATOM 732 O O . VAL A 1 94 ? -7.034 4.333 3.545 1.00 91.94 94 VAL A O 1
ATOM 735 N N . PHE A 1 95 ? -6.216 4.137 5.639 1.00 93.06 95 PHE A N 1
ATOM 736 C CA . PHE A 1 95 ? -5.064 3.303 5.313 1.00 93.06 95 PHE A CA 1
ATOM 737 C C . PHE A 1 95 ? -5.389 1.840 5.596 1.00 93.06 95 PHE A C 1
ATOM 739 O O . PHE A 1 95 ? -5.797 1.504 6.712 1.00 93.06 95 PHE A O 1
ATOM 746 N N . VAL A 1 96 ? -5.197 0.991 4.589 1.00 93.25 96 VAL A N 1
ATOM 747 C CA . VAL A 1 96 ? -5.527 -0.435 4.625 1.00 93.25 96 VAL A CA 1
ATOM 748 C C . VAL A 1 96 ? -4.311 -1.247 4.175 1.00 93.25 96 VAL A C 1
ATOM 750 O O . VAL A 1 96 ? -4.015 -1.310 2.979 1.00 93.25 96 VAL A O 1
ATOM 753 N N . PRO A 1 97 ? -3.575 -1.882 5.098 1.00 91.31 97 PRO A N 1
ATOM 754 C CA . PRO A 1 97 ? -2.432 -2.704 4.736 1.00 91.31 97 PRO A CA 1
ATOM 755 C C . PRO A 1 97 ? -2.888 -3.936 3.938 1.00 91.31 97 PRO A C 1
ATOM 757 O O . PRO A 1 97 ? -3.864 -4.596 4.290 1.00 91.31 97 PRO A O 1
ATOM 760 N N . GLY A 1 98 ? -2.172 -4.248 2.854 1.00 88.88 98 GLY A N 1
ATOM 761 C CA . GLY A 1 98 ? -2.439 -5.417 2.004 1.00 88.88 98 GLY A CA 1
ATOM 762 C C . GLY A 1 98 ? -3.559 -5.253 0.968 1.00 88.88 98 GLY A C 1
ATOM 763 O O . GLY A 1 98 ? -3.863 -6.219 0.260 1.00 88.88 98 GLY A O 1
ATOM 764 N N . ALA A 1 99 ? -4.167 -4.067 0.868 1.00 93.12 99 ALA A N 1
ATOM 765 C CA . ALA A 1 99 ? -5.109 -3.725 -0.195 1.00 93.12 99 ALA A CA 1
ATOM 766 C C . ALA A 1 99 ? -4.375 -3.090 -1.390 1.00 93.12 99 ALA A C 1
ATOM 768 O O . ALA A 1 99 ? -3.463 -2.283 -1.210 1.00 93.12 99 ALA A O 1
ATOM 769 N N . LEU A 1 100 ? -4.772 -3.461 -2.606 1.00 93.06 100 LEU A N 1
ATOM 770 C CA . LEU A 1 100 ? -4.160 -3.009 -3.855 1.00 93.06 100 LEU A CA 1
ATOM 771 C C . LEU A 1 100 ? -5.004 -1.936 -4.541 1.00 93.06 100 LEU A C 1
ATOM 773 O O . LEU A 1 100 ? -6.161 -1.707 -4.200 1.00 93.06 100 LEU A O 1
ATOM 777 N N . LEU A 1 101 ? -4.411 -1.277 -5.537 1.00 91.88 101 LEU A N 1
ATOM 778 C CA . LEU A 1 101 ? -5.100 -0.282 -6.351 1.00 91.88 101 LEU A CA 1
ATOM 779 C C . LEU A 1 101 ? -6.294 -0.906 -7.091 1.00 91.88 101 LEU A C 1
ATOM 781 O O . LEU A 1 101 ? -6.184 -2.014 -7.619 1.00 91.88 101 LEU A O 1
ATOM 785 N N . SER A 1 102 ? -7.398 -0.156 -7.162 1.00 91.50 102 SER A N 1
ATOM 786 C CA . SER A 1 102 ? -8.635 -0.548 -7.853 1.00 91.50 102 SER A CA 1
ATOM 787 C C . SER A 1 102 ? -9.386 -1.724 -7.220 1.00 91.50 102 SER A C 1
ATOM 789 O O . SER A 1 102 ? -10.249 -2.308 -7.867 1.00 91.50 102 SER A O 1
ATOM 791 N N . GLU A 1 103 ? -9.096 -2.054 -5.962 1.00 92.94 103 GLU A N 1
ATOM 792 C CA . GLU A 1 103 ? -9.850 -3.061 -5.213 1.00 92.94 103 GLU A CA 1
ATOM 793 C C . GLU A 1 103 ? -11.036 -2.472 -4.466 1.00 92.94 103 GLU A C 1
ATOM 795 O O . GLU A 1 103 ? -10.969 -1.359 -3.939 1.00 92.94 103 GLU A O 1
ATOM 800 N N . GLU A 1 104 ? -12.090 -3.275 -4.356 1.00 94.19 104 GLU A N 1
ATOM 801 C CA . GLU A 1 104 ? -13.191 -3.032 -3.430 1.00 94.19 104 GLU A CA 1
ATOM 802 C C . GLU A 1 104 ? -13.042 -3.971 -2.242 1.00 94.19 104 GLU A C 1
ATOM 804 O O . GLU A 1 104 ? -13.018 -5.200 -2.386 1.00 94.19 104 GLU A O 1
ATOM 809 N N . VAL A 1 105 ? -12.894 -3.381 -1.060 1.00 94.12 105 VAL A N 1
ATOM 810 C CA . VAL A 1 105 ? -12.568 -4.106 0.164 1.00 94.12 105 VAL A CA 1
ATOM 811 C C . VAL A 1 105 ? -13.485 -3.684 1.300 1.00 94.12 105 VAL A C 1
ATOM 813 O O . VAL A 1 105 ? -13.811 -2.510 1.467 1.00 94.12 105 VAL A O 1
ATOM 816 N N . SER A 1 106 ? -13.874 -4.665 2.102 1.00 92.69 106 SER A N 1
ATOM 817 C CA . SER A 1 106 ? -14.545 -4.474 3.376 1.00 92.69 106 SER A CA 1
ATOM 818 C C . SER A 1 106 ? -13.486 -4.415 4.471 1.00 92.69 106 SER A C 1
ATOM 820 O O . SER A 1 106 ? -12.663 -5.331 4.605 1.00 92.69 106 SER A O 1
ATOM 822 N N . VAL A 1 107 ? -13.459 -3.317 5.223 1.00 92.75 107 VAL A N 1
ATOM 823 C CA . VAL A 1 107 ? -12.397 -3.031 6.189 1.00 92.75 107 VAL A CA 1
ATOM 824 C C . VAL A 1 107 ? -12.966 -2.645 7.540 1.00 92.75 107 VAL A C 1
ATOM 826 O O . VAL A 1 107 ? -13.978 -1.955 7.631 1.00 92.75 107 VAL A O 1
ATOM 829 N N . ARG A 1 108 ? -12.291 -3.074 8.605 1.00 90.25 108 ARG A N 1
ATOM 830 C CA . ARG A 1 108 ? -12.655 -2.756 9.986 1.00 90.25 108 ARG A CA 1
ATOM 831 C C . ARG A 1 108 ? -11.734 -1.676 10.512 1.00 90.25 108 ARG A C 1
ATOM 833 O O . ARG A 1 108 ? -10.520 -1.855 10.529 1.00 90.25 108 ARG A O 1
ATOM 840 N N . ILE A 1 109 ? -12.294 -0.567 10.973 1.00 89.25 109 ILE A N 1
ATOM 841 C CA . ILE A 1 109 ? -11.487 0.527 11.516 1.00 89.25 109 ILE A CA 1
ATOM 842 C C . ILE A 1 109 ? -10.911 0.120 12.880 1.00 89.25 109 ILE A C 1
ATOM 844 O O . ILE A 1 109 ? -11.661 -0.203 13.795 1.00 89.25 109 ILE A O 1
ATOM 848 N N . ILE A 1 110 ? -9.581 0.159 13.010 1.00 87.88 110 ILE A N 1
ATOM 849 C CA . ILE A 1 110 ? -8.860 -0.157 14.255 1.00 87.88 110 ILE A CA 1
ATOM 850 C C . ILE A 1 110 ? -8.518 1.124 15.021 1.00 87.88 110 ILE A C 1
ATOM 852 O O . ILE A 1 110 ? -8.573 1.165 16.245 1.00 87.88 110 ILE A O 1
ATOM 856 N N . GLU A 1 111 ? -8.143 2.185 14.303 1.00 84.06 111 GLU A N 1
ATOM 857 C CA . GLU A 1 111 ? -7.703 3.443 14.905 1.00 84.06 111 GLU A CA 1
ATOM 858 C C . GLU A 1 111 ? -8.276 4.621 14.113 1.00 84.06 111 GLU A C 1
ATOM 860 O O . GLU A 1 111 ? -8.056 4.732 12.903 1.00 84.06 111 GLU A O 1
ATOM 865 N N . ARG A 1 112 ? -8.979 5.533 14.794 1.00 84.31 112 ARG A N 1
ATOM 866 C CA . ARG A 1 112 ? -9.428 6.810 14.220 1.00 84.31 112 ARG A CA 1
ATOM 867 C C . ARG A 1 112 ? -8.589 7.959 14.763 1.00 84.31 112 ARG A C 1
ATOM 869 O O . ARG A 1 112 ? -8.521 8.170 15.972 1.00 84.31 112 ARG A O 1
ATOM 876 N N . LYS A 1 113 ? -7.994 8.748 13.869 1.00 85.44 113 LYS A N 1
ATOM 877 C CA . LYS A 1 113 ? -7.375 10.041 14.194 1.00 85.44 113 LYS A CA 1
ATOM 878 C C . LYS A 1 113 ? -8.145 11.171 13.527 1.00 85.44 113 LYS A C 1
ATOM 880 O O . LYS A 1 113 ? -8.996 10.946 12.676 1.00 85.44 113 LYS A O 1
ATOM 885 N N . LYS A 1 114 ? -7.802 12.411 13.888 1.00 81.56 114 LYS A N 1
ATOM 886 C CA . LYS A 1 114 ? -8.451 13.619 13.350 1.00 81.56 114 LYS A CA 1
ATOM 887 C C . LYS A 1 114 ? -8.360 13.746 11.823 1.00 81.56 114 LYS A C 1
ATOM 889 O O . LYS A 1 114 ? -9.235 14.359 11.233 1.00 81.56 114 LYS A O 1
ATOM 894 N N . SER A 1 115 ? -7.308 13.208 11.200 1.00 82.75 115 SER A N 1
ATOM 895 C CA . SER A 1 115 ? -7.035 13.395 9.763 1.00 82.75 115 SER A CA 1
ATOM 896 C C . SER A 1 115 ? -6.983 12.095 8.961 1.00 82.75 115 SER A C 1
ATOM 898 O O . SER A 1 115 ? -7.049 12.132 7.737 1.00 82.75 115 SER A O 1
ATOM 900 N N . PHE A 1 116 ? -6.834 10.949 9.626 1.00 88.50 116 PHE A N 1
ATOM 901 C CA . PHE A 1 116 ? -6.772 9.651 8.967 1.00 88.50 116 PHE A CA 1
ATOM 902 C C . PHE A 1 116 ? -7.244 8.532 9.887 1.00 88.50 116 PHE A C 1
ATOM 904 O O . PHE A 1 116 ? -7.188 8.653 11.112 1.00 88.50 116 PHE A O 1
ATOM 911 N N . CYS A 1 117 ? -7.667 7.428 9.286 1.00 89.75 117 CYS A N 1
ATOM 912 C CA . CYS A 1 117 ? -8.009 6.195 9.977 1.00 89.75 117 CYS A CA 1
ATOM 913 C C . CYS A 1 117 ? -7.096 5.065 9.508 1.00 89.75 117 CYS A C 1
ATOM 915 O O . CYS A 1 117 ? -6.686 5.027 8.348 1.00 89.75 117 CYS A O 1
ATOM 917 N N . ARG A 1 118 ? -6.795 4.132 10.409 1.00 90.06 118 ARG A N 1
ATOM 918 C CA . ARG A 1 118 ? -6.190 2.845 10.064 1.00 90.06 118 ARG A CA 1
ATOM 919 C C . ARG A 1 118 ? -7.246 1.767 10.181 1.00 90.06 118 ARG A C 1
ATOM 921 O O . ARG A 1 118 ? -7.956 1.707 11.188 1.00 90.06 118 ARG A O 1
ATOM 928 N N . ALA A 1 119 ? -7.335 0.933 9.160 1.00 91.81 119 ALA A N 1
ATOM 929 C CA . ALA A 1 119 ? -8.279 -0.163 9.116 1.00 91.81 119 ALA A CA 1
ATOM 930 C C . ALA A 1 119 ? -7.571 -1.474 8.774 1.00 91.81 119 ALA A C 1
ATOM 932 O O . ALA A 1 119 ? -6.538 -1.482 8.111 1.00 91.81 119 ALA A O 1
ATOM 933 N N . GLU A 1 120 ? -8.133 -2.576 9.249 1.00 90.75 120 GLU A N 1
ATOM 934 C CA . GLU A 1 120 ? -7.737 -3.930 8.890 1.00 90.75 120 GLU A CA 1
ATOM 935 C C . GLU A 1 120 ? -8.585 -4.417 7.720 1.00 90.75 120 GLU A C 1
ATOM 937 O O . GLU A 1 120 ? -9.797 -4.192 7.683 1.00 90.75 120 GLU A O 1
ATOM 942 N N . LEU A 1 121 ? -7.952 -5.108 6.777 1.00 92.00 121 LEU A N 1
ATOM 943 C CA . LEU A 1 121 ? -8.644 -5.783 5.689 1.00 92.00 121 LEU A CA 1
ATOM 944 C C . LEU A 1 121 ? -9.439 -6.976 6.246 1.00 92.00 121 LEU A C 1
ATOM 946 O O . LEU A 1 121 ? -8.845 -7.941 6.720 1.00 92.00 121 LEU A O 1
ATOM 950 N N . VAL A 1 122 ? -10.771 -6.931 6.159 1.00 92.12 122 VAL A N 1
ATOM 951 C CA . VAL A 1 122 ? -11.639 -8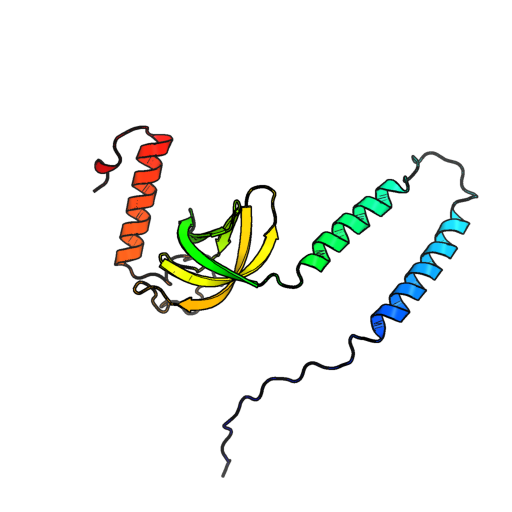.046 6.577 1.00 92.12 122 VAL A CA 1
ATOM 952 C C . VAL A 1 122 ? -11.908 -8.972 5.400 1.00 92.12 122 VAL A C 1
ATOM 954 O O . VAL A 1 122 ? -11.733 -10.185 5.501 1.00 92.12 122 VAL A O 1
ATOM 957 N N . GLN A 1 123 ? -12.329 -8.398 4.273 1.00 91.88 123 GLN A N 1
ATOM 958 C CA . GLN A 1 123 ? -12.696 -9.152 3.082 1.00 91.88 123 GLN A CA 1
ATOM 959 C C . GLN A 1 123 ? -12.405 -8.349 1.817 1.00 91.88 123 GLN A C 1
ATOM 961 O O . GLN A 1 123 ? -12.598 -7.137 1.775 1.00 91.88 123 GLN A O 1
ATOM 966 N N . ILE A 1 124 ? -11.979 -9.042 0.764 1.00 93.44 124 ILE A N 1
ATOM 967 C CA . ILE A 1 124 ? -11.865 -8.480 -0.583 1.00 93.44 124 ILE A CA 1
ATOM 968 C C . ILE A 1 124 ? -13.150 -8.837 -1.330 1.00 93.44 124 ILE A C 1
ATOM 970 O O . ILE A 1 124 ? -13.459 -10.019 -1.482 1.00 93.44 124 ILE A O 1
ATOM 974 N N . ILE A 1 125 ? -13.904 -7.822 -1.749 1.00 93.69 125 ILE A N 1
ATOM 975 C CA . ILE A 1 125 ? -15.158 -7.974 -2.498 1.00 93.69 125 ILE A CA 1
ATOM 976 C C . ILE A 1 125 ? -14.829 -8.127 -3.983 1.00 93.69 125 ILE A C 1
ATOM 978 O O . ILE A 1 125 ? -15.284 -9.070 -4.629 1.00 93.69 125 ILE A O 1
ATOM 982 N N . SER A 1 126 ? -13.975 -7.238 -4.493 1.00 94.31 126 SER A N 1
ATOM 983 C CA . SER A 1 126 ? -13.495 -7.251 -5.872 1.00 94.31 126 SER A CA 1
ATOM 984 C C . SER A 1 126 ? -11.966 -7.170 -5.885 1.00 94.31 126 SER A C 1
ATOM 986 O O . SER A 1 126 ? -11.412 -6.119 -5.538 1.00 94.31 126 SER A O 1
ATOM 988 N N . PRO A 1 127 ? -11.261 -8.273 -6.205 1.00 92.75 127 PRO A N 1
ATOM 989 C CA . PRO A 1 127 ? -9.806 -8.281 -6.265 1.00 92.75 127 PRO A CA 1
ATOM 990 C C . PRO A 1 127 ? -9.297 -7.556 -7.514 1.00 92.75 127 PRO A C 1
ATOM 992 O O . PRO A 1 127 ? -9.901 -7.619 -8.585 1.00 92.75 127 PRO A O 1
ATOM 995 N N . SER A 1 128 ? -8.137 -6.916 -7.385 1.00 92.31 128 SER A N 1
ATOM 996 C CA . SER A 1 128 ? -7.468 -6.252 -8.502 1.00 92.31 128 SER A CA 1
ATOM 997 C C . SER A 1 128 ? -6.897 -7.295 -9.468 1.00 92.31 128 SER A C 1
ATOM 999 O O . SER A 1 128 ? -6.442 -8.352 -9.016 1.00 92.31 128 SER A O 1
ATOM 1001 N N . PRO A 1 129 ? -6.858 -7.016 -10.785 1.00 91.81 129 PRO A N 1
ATOM 1002 C CA . PRO A 1 129 ? -6.193 -7.892 -11.751 1.00 91.81 129 PRO A CA 1
ATOM 1003 C C . PRO A 1 129 ? -4.705 -8.105 -11.438 1.00 91.81 129 PRO A C 1
ATOM 1005 O O . PRO A 1 129 ? -4.154 -9.144 -11.789 1.00 91.81 129 PRO A O 1
ATOM 1008 N N . ASP A 1 130 ? -4.074 -7.159 -10.738 1.00 92.88 130 ASP A N 1
ATOM 1009 C CA . ASP A 1 130 ? -2.655 -7.217 -10.386 1.00 92.88 130 ASP A CA 1
ATOM 1010 C C . ASP A 1 130 ? -2.391 -8.036 -9.105 1.00 92.88 130 ASP A C 1
ATOM 1012 O O . ASP A 1 130 ? -1.245 -8.134 -8.656 1.00 92.88 130 ASP A O 1
ATOM 1016 N N . ARG A 1 131 ? -3.425 -8.606 -8.468 1.00 93.62 131 ARG A N 1
ATOM 1017 C CA . ARG A 1 131 ? -3.267 -9.399 -7.242 1.00 93.62 131 ARG A CA 1
ATOM 1018 C C . ARG A 1 131 ? -2.723 -10.789 -7.559 1.00 93.62 131 ARG A C 1
ATOM 1020 O O . ARG A 1 131 ? -3.342 -11.566 -8.282 1.00 93.62 131 ARG A O 1
ATOM 1027 N N . ILE A 1 132 ? -1.613 -11.151 -6.919 1.00 93.88 132 ILE A N 1
ATOM 1028 C CA . ILE A 1 132 ? -1.015 -12.489 -7.016 1.00 93.88 132 ILE A CA 1
ATOM 1029 C C . ILE A 1 132 ? -0.897 -13.148 -5.642 1.00 93.88 132 ILE A C 1
ATOM 1031 O O . ILE A 1 132 ? -0.833 -12.484 -4.605 1.00 93.88 132 ILE A O 1
ATOM 1035 N N . THR A 1 133 ? -0.840 -14.481 -5.625 1.00 91.31 133 THR A N 1
ATOM 1036 C CA . THR A 1 133 ? -0.518 -15.212 -4.393 1.00 91.31 133 THR A CA 1
ATOM 1037 C C . THR A 1 133 ? 0.981 -15.064 -4.108 1.00 91.31 133 THR A C 1
ATOM 1039 O O . THR A 1 133 ? 1.789 -15.406 -4.976 1.00 91.31 133 THR A O 1
ATOM 1042 N N . PRO A 1 134 ? 1.384 -14.569 -2.924 1.00 91.50 134 PRO A N 1
ATOM 1043 C CA . PRO A 1 134 ? 2.791 -14.378 -2.598 1.00 91.50 134 PRO A CA 1
ATOM 1044 C C . PRO A 1 134 ? 3.528 -15.722 -2.562 1.00 91.50 134 PRO A C 1
ATOM 1046 O O . PRO A 1 134 ? 3.056 -16.693 -1.972 1.00 91.50 134 PRO A O 1
ATOM 1049 N N . ALA A 1 135 ? 4.722 -15.775 -3.157 1.00 90.81 135 ALA A N 1
ATOM 1050 C CA . ALA A 1 135 ? 5.532 -16.995 -3.196 1.00 90.81 135 ALA A CA 1
ATOM 1051 C C . ALA A 1 135 ? 6.102 -17.383 -1.816 1.00 90.81 135 ALA A C 1
ATOM 1053 O O . ALA A 1 135 ? 6.395 -18.552 -1.559 1.00 90.81 135 ALA A O 1
ATOM 1054 N N . CYS A 1 136 ? 6.282 -16.411 -0.913 1.00 92.38 136 CYS A N 1
ATOM 1055 C CA . CYS A 1 136 ? 6.817 -16.661 0.420 1.00 92.38 136 CYS A CA 1
ATOM 1056 C C . CYS A 1 136 ? 5.718 -17.080 1.404 1.00 92.38 136 CYS A C 1
ATOM 1058 O O . CYS A 1 136 ? 4.820 -16.306 1.725 1.00 92.38 136 CYS A O 1
ATOM 1060 N N . ARG A 1 137 ? 5.875 -18.261 2.012 1.00 91.44 137 ARG A N 1
ATOM 1061 C CA . ARG A 1 137 ? 4.988 -18.772 3.078 1.00 91.44 137 ARG A CA 1
ATOM 1062 C C . ARG A 1 137 ? 4.924 -17.905 4.346 1.00 91.44 137 ARG A C 1
ATOM 1064 O O . ARG A 1 137 ? 4.038 -18.098 5.171 1.00 91.44 137 ARG A O 1
ATOM 1071 N N . TYR A 1 138 ? 5.894 -17.011 4.540 1.00 91.94 138 TYR A N 1
ATOM 1072 C CA . TYR A 1 138 ? 5.993 -16.128 5.710 1.00 91.94 138 TYR A CA 1
ATOM 1073 C C . TYR A 1 138 ? 5.529 -14.694 5.431 1.00 91.94 138 TYR A C 1
ATOM 1075 O O . TYR A 1 138 ? 5.671 -13.831 6.302 1.00 91.94 138 TYR A O 1
ATOM 1083 N N . PHE A 1 139 ? 5.008 -14.428 4.230 1.00 88.81 139 PHE A N 1
ATOM 1084 C CA . PHE A 1 139 ? 4.477 -13.121 3.860 1.00 88.81 139 PHE A CA 1
ATOM 1085 C C . PHE A 1 139 ? 3.426 -12.647 4.884 1.00 88.81 139 PHE A C 1
ATOM 1087 O O . PHE A 1 139 ? 2.613 -13.438 5.360 1.00 88.81 139 PHE A O 1
ATOM 1094 N N . GLY A 1 140 ? 3.508 -11.377 5.290 1.00 85.12 140 GLY A N 1
ATOM 1095 C CA . GLY A 1 140 ? 2.688 -10.788 6.359 1.00 85.12 140 GLY A CA 1
ATOM 1096 C C . GLY A 1 140 ? 3.171 -11.045 7.797 1.00 85.12 140 GLY A C 1
ATOM 1097 O O . GLY A 1 140 ? 2.733 -10.348 8.704 1.00 85.12 140 GLY A O 1
ATOM 1098 N N . LYS A 1 141 ? 4.092 -11.996 8.033 1.00 88.31 141 LYS A N 1
ATOM 1099 C CA . LYS A 1 141 ? 4.648 -12.284 9.376 1.00 88.31 141 LYS A CA 1
ATOM 1100 C C . LYS A 1 141 ? 6.097 -11.843 9.543 1.00 88.31 141 LYS A C 1
ATOM 1102 O O . LYS A 1 141 ? 6.472 -11.380 10.612 1.00 88.31 141 LYS A O 1
ATOM 1107 N N . CYS A 1 142 ? 6.928 -12.034 8.517 1.00 89.69 142 CYS A N 1
ATOM 1108 C CA . CYS A 1 142 ? 8.366 -11.771 8.625 1.00 89.69 142 CYS A CA 1
ATOM 1109 C C . CYS A 1 142 ? 8.745 -10.287 8.492 1.00 89.69 142 CYS A C 1
ATOM 1111 O O . CYS A 1 142 ? 9.867 -9.938 8.841 1.00 89.69 142 CYS A O 1
ATOM 1113 N N . GLY A 1 143 ? 7.862 -9.438 7.951 1.00 83.69 143 GLY A N 1
ATOM 1114 C CA . GLY A 1 143 ? 8.118 -8.005 7.735 1.00 83.69 143 GLY A CA 1
ATOM 1115 C C . GLY A 1 143 ? 9.213 -7.676 6.708 1.00 83.69 143 GLY A C 1
ATOM 1116 O O . GLY A 1 143 ? 9.558 -6.517 6.539 1.00 83.69 143 GLY A O 1
ATOM 1117 N N . GLY A 1 144 ? 9.789 -8.674 6.029 1.00 88.69 144 GLY A N 1
ATOM 1118 C CA . GLY A 1 144 ? 10.863 -8.450 5.052 1.00 88.69 144 GLY A CA 1
ATOM 1119 C C . GLY A 1 144 ? 10.372 -8.096 3.647 1.00 88.69 144 GLY A C 1
ATOM 1120 O O . GLY A 1 144 ? 11.165 -7.675 2.807 1.00 88.69 144 GLY A O 1
ATOM 1121 N N . CYS A 1 145 ? 9.093 -8.326 3.351 1.00 88.38 145 CYS A N 1
ATOM 1122 C CA . CYS A 1 145 ? 8.511 -8.067 2.041 1.00 88.38 145 CYS A CA 1
ATOM 1123 C C . CYS A 1 145 ? 7.062 -7.604 2.182 1.00 88.38 145 CYS A C 1
ATOM 1125 O O . CYS A 1 145 ? 6.233 -8.389 2.638 1.00 88.38 145 CYS A O 1
ATOM 1127 N N . ASP A 1 146 ? 6.757 -6.408 1.678 1.00 87.56 146 ASP A N 1
ATOM 1128 C CA . ASP A 1 146 ? 5.401 -5.843 1.734 1.0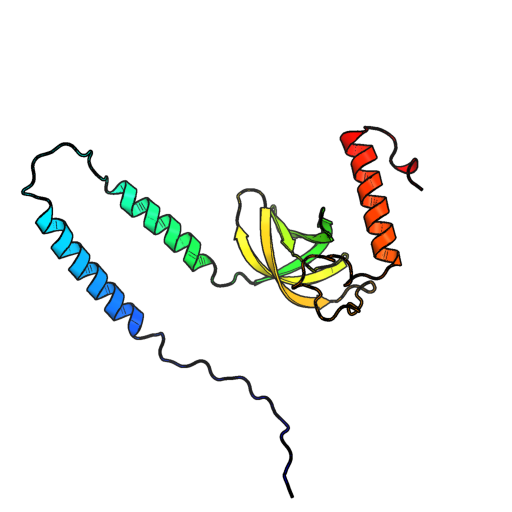0 87.56 146 ASP A CA 1
ATOM 1129 C C . ASP A 1 146 ? 4.629 -6.033 0.421 1.00 87.56 146 ASP A C 1
ATOM 1131 O O . ASP A 1 146 ? 3.428 -6.279 0.422 1.00 87.56 146 ASP A O 1
ATOM 1135 N N . LEU A 1 147 ? 5.319 -6.036 -0.726 1.00 91.69 147 LEU A N 1
ATOM 1136 C CA . LEU A 1 147 ? 4.687 -5.974 -2.055 1.00 91.69 147 LEU A CA 1
ATOM 1137 C C . LEU A 1 147 ? 4.486 -7.327 -2.762 1.00 91.69 147 LEU A C 1
ATOM 1139 O O . LEU A 1 147 ? 4.026 -7.350 -3.898 1.00 91.69 147 LEU A O 1
ATOM 1143 N N . GLN A 1 148 ? 4.818 -8.469 -2.145 1.00 92.44 148 GLN A N 1
ATOM 1144 C CA . GLN A 1 148 ? 4.748 -9.776 -2.838 1.00 92.44 148 GLN A CA 1
ATOM 1145 C C . GLN A 1 148 ? 3.333 -10.203 -3.260 1.00 92.44 148 GLN A C 1
ATOM 1147 O O . GLN A 1 148 ? 3.197 -11.120 -4.061 1.00 92.44 148 GLN A O 1
ATOM 1152 N N . HIS A 1 149 ? 2.299 -9.560 -2.722 1.00 92.00 149 HIS A N 1
ATOM 1153 C CA . HIS A 1 149 ? 0.902 -9.783 -3.090 1.00 92.00 149 HIS A CA 1
ATOM 1154 C C . HIS A 1 149 ? 0.483 -9.058 -4.388 1.00 92.00 149 HIS A C 1
ATOM 1156 O O . HIS A 1 149 ? -0.650 -9.214 -4.836 1.00 92.00 149 HIS A O 1
ATOM 1162 N N . MET A 1 150 ? 1.390 -8.282 -4.989 1.00 93.31 150 MET A N 1
ATOM 1163 C CA . MET A 1 150 ? 1.201 -7.512 -6.220 1.00 93.31 150 MET A CA 1
ATOM 1164 C C . MET A 1 150 ? 2.046 -8.100 -7.359 1.00 93.31 150 MET A C 1
ATOM 1166 O O . MET A 1 150 ? 3.188 -8.508 -7.134 1.00 93.31 150 MET A O 1
ATOM 1170 N N . GLU A 1 151 ? 1.534 -8.112 -8.588 1.00 94.94 151 GLU A N 1
ATOM 1171 C CA . GLU A 1 151 ? 2.283 -8.533 -9.774 1.00 94.94 151 GLU A CA 1
ATOM 1172 C C . GLU A 1 151 ? 3.536 -7.665 -9.984 1.00 94.94 151 GLU A C 1
ATOM 1174 O O . GLU A 1 151 ? 3.533 -6.454 -9.761 1.00 94.94 151 GLU A O 1
ATOM 1179 N N . TYR A 1 152 ? 4.627 -8.268 -10.460 1.00 93.56 152 TYR A N 1
ATOM 1180 C CA . TYR A 1 152 ? 5.904 -7.580 -10.658 1.00 9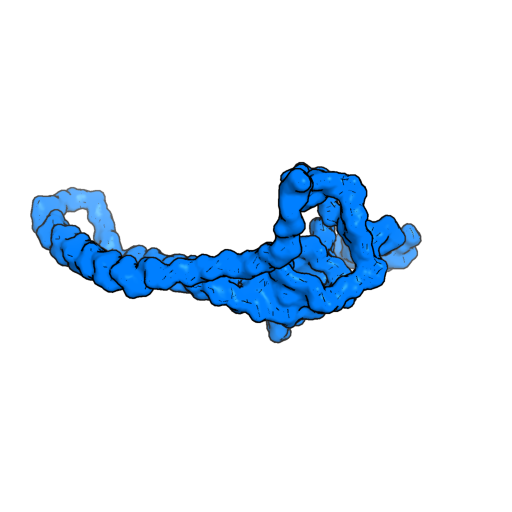3.56 152 TYR A CA 1
ATOM 1181 C C . TYR A 1 152 ? 5.799 -6.315 -11.528 1.00 93.56 152 TYR A C 1
ATOM 1183 O O . TYR A 1 152 ? 6.424 -5.299 -11.220 1.00 93.56 152 TYR A O 1
ATOM 1191 N N . LYS A 1 153 ? 4.973 -6.337 -12.582 1.00 93.69 153 LYS A N 1
ATOM 1192 C CA . LYS A 1 153 ? 4.751 -5.169 -13.445 1.00 93.69 153 LYS A CA 1
ATOM 1193 C C . LYS A 1 153 ? 4.121 -4.006 -12.671 1.00 93.69 153 LYS A C 1
ATOM 1195 O O . LYS A 1 153 ? 4.588 -2.873 -12.777 1.00 93.69 153 LYS A O 1
ATOM 1200 N N . ALA A 1 154 ? 3.116 -4.292 -11.848 1.00 92.56 154 ALA A N 1
ATOM 1201 C CA . ALA A 1 154 ? 2.499 -3.304 -10.973 1.00 92.56 154 ALA A CA 1
ATOM 1202 C C . ALA A 1 154 ? 3.474 -2.813 -9.884 1.00 92.56 154 ALA A C 1
ATOM 1204 O O . ALA A 1 154 ? 3.520 -1.613 -9.611 1.00 92.56 154 ALA A O 1
ATOM 1205 N N . GLN A 1 155 ? 4.345 -3.680 -9.349 1.00 93.56 155 GLN A N 1
ATOM 1206 C CA . GLN A 1 155 ? 5.388 -3.268 -8.397 1.00 93.56 155 GLN A CA 1
ATOM 1207 C C . GLN A 1 155 ? 6.376 -2.264 -9.005 1.00 93.56 155 GLN A C 1
ATOM 1209 O O . GLN A 1 155 ? 6.772 -1.306 -8.337 1.00 93.56 155 GLN A O 1
ATOM 1214 N N . LEU A 1 156 ? 6.794 -2.476 -10.258 1.00 94.00 156 LEU A N 1
ATOM 1215 C CA . LEU A 1 156 ? 7.660 -1.534 -10.969 1.00 94.00 156 LEU A CA 1
ATOM 1216 C C . LEU A 1 156 ? 6.955 -0.192 -11.158 1.00 94.00 156 LEU A C 1
ATOM 1218 O O . LEU A 1 156 ? 7.515 0.838 -10.791 1.00 94.00 156 LEU A O 1
ATOM 1222 N N . ASN A 1 157 ? 5.704 -0.209 -11.625 1.00 92.81 157 ASN A N 1
ATOM 1223 C CA . ASN A 1 157 ? 4.903 1.003 -11.785 1.00 92.81 157 ASN A CA 1
ATOM 1224 C C . ASN A 1 157 ? 4.762 1.768 -10.463 1.00 92.81 157 ASN A C 1
ATOM 1226 O O . ASN A 1 157 ? 4.961 2.980 -10.438 1.00 92.81 157 ASN A O 1
ATOM 1230 N N . PHE A 1 158 ? 4.483 1.069 -9.359 1.00 92.62 158 PHE A N 1
ATOM 1231 C CA . PHE A 1 158 ? 4.401 1.663 -8.026 1.00 92.62 158 PHE A CA 1
ATOM 1232 C C . PHE A 1 158 ? 5.717 2.339 -7.619 1.00 92.62 158 PHE A C 1
ATOM 1234 O O . PHE A 1 158 ? 5.718 3.499 -7.206 1.00 92.62 158 PHE A O 1
ATOM 1241 N N . LYS A 1 159 ? 6.855 1.653 -7.787 1.00 93.12 159 LYS A N 1
ATOM 1242 C CA . LYS A 1 159 ? 8.179 2.212 -7.471 1.00 93.12 159 LYS A CA 1
ATOM 1243 C C . LYS A 1 159 ? 8.503 3.428 -8.337 1.00 93.12 159 LYS A C 1
ATOM 1245 O O . LYS A 1 159 ? 8.963 4.436 -7.805 1.00 93.12 159 LYS A O 1
ATOM 1250 N N . THR A 1 160 ? 8.220 3.366 -9.635 1.00 93.88 160 THR A N 1
ATOM 1251 C CA . THR A 1 160 ? 8.416 4.493 -10.553 1.00 93.88 160 THR A CA 1
ATOM 1252 C C . THR A 1 160 ? 7.551 5.681 -10.148 1.00 93.88 160 THR A C 1
ATOM 1254 O O . THR A 1 160 ? 8.072 6.786 -10.008 1.00 93.88 160 THR A O 1
ATOM 1257 N N . GLN A 1 161 ? 6.259 5.468 -9.879 1.00 92.06 161 GLN A N 1
ATOM 1258 C CA . GLN A 1 161 ? 5.358 6.531 -9.426 1.00 92.06 161 GLN A CA 1
ATOM 1259 C C . GLN A 1 161 ? 5.819 7.153 -8.110 1.00 92.06 161 GLN A C 1
ATOM 1261 O O . GLN A 1 161 ? 5.821 8.372 -7.972 1.00 92.06 161 GLN A O 1
ATOM 1266 N N . ARG A 1 162 ? 6.312 6.343 -7.174 1.00 91.88 162 ARG A N 1
ATOM 1267 C CA . ARG A 1 162 ? 6.854 6.833 -5.905 1.00 91.88 162 ARG A CA 1
ATOM 1268 C C . ARG A 1 162 ? 8.064 7.750 -6.104 1.00 91.88 162 ARG A C 1
ATOM 1270 O O . ARG A 1 162 ? 8.175 8.773 -5.428 1.00 91.88 162 ARG A O 1
ATOM 1277 N N . VAL A 1 163 ? 8.964 7.415 -7.030 1.00 93.69 163 VAL A N 1
ATOM 1278 C CA . VAL A 1 163 ? 10.099 8.286 -7.374 1.00 93.69 163 VAL A CA 1
ATOM 1279 C C . VAL A 1 163 ? 9.609 9.552 -8.079 1.00 93.69 163 VAL A C 1
ATOM 1281 O O . VAL A 1 163 ? 10.030 10.642 -7.699 1.00 93.69 163 VAL A O 1
ATOM 1284 N N . LYS A 1 164 ? 8.671 9.443 -9.029 1.00 93.94 164 LYS A N 1
ATOM 1285 C CA . LYS A 1 164 ? 8.044 10.601 -9.692 1.00 93.94 164 LYS A CA 1
ATOM 1286 C C . LYS A 1 164 ? 7.402 11.561 -8.693 1.00 93.94 164 LYS A C 1
ATOM 1288 O O . LYS A 1 164 ? 7.624 12.769 -8.767 1.00 93.94 164 LYS A O 1
ATOM 1293 N N . ASP A 1 165 ? 6.670 11.032 -7.720 1.00 92.00 165 ASP A N 1
ATOM 1294 C CA . ASP A 1 165 ? 6.052 11.812 -6.651 1.00 92.00 165 ASP A CA 1
ATOM 1295 C C . ASP A 1 165 ? 7.095 12.529 -5.788 1.00 92.00 165 ASP A C 1
ATOM 1297 O O . ASP A 1 165 ? 6.919 13.705 -5.462 1.00 92.00 165 ASP A O 1
ATOM 1301 N N . ALA A 1 166 ? 8.198 11.860 -5.444 1.00 92.44 166 ALA A N 1
ATOM 1302 C CA . ALA A 1 166 ? 9.289 12.470 -4.688 1.00 92.44 166 ALA A CA 1
ATOM 1303 C C . ALA A 1 166 ? 9.980 13.590 -5.484 1.00 92.44 166 ALA A C 1
ATOM 1305 O O . ALA A 1 166 ? 10.178 14.688 -4.965 1.00 92.44 166 ALA A O 1
ATOM 1306 N N . VAL A 1 167 ? 10.286 13.342 -6.759 1.00 94.00 167 VAL A N 1
ATOM 1307 C CA . VAL A 1 167 ? 10.895 14.305 -7.692 1.00 94.00 167 VAL A CA 1
ATOM 1308 C C . VAL A 1 167 ? 10.012 15.545 -7.844 1.00 94.00 167 VAL A C 1
ATOM 1310 O O . VAL A 1 167 ? 10.487 16.670 -7.687 1.00 94.00 167 VAL A O 1
ATOM 1313 N N . ARG A 1 168 ? 8.703 15.350 -8.030 1.00 93.44 168 ARG A N 1
ATOM 1314 C CA . ARG A 1 168 ? 7.735 16.443 -8.154 1.00 93.44 168 ARG A CA 1
ATOM 1315 C C . ARG A 1 168 ? 7.563 17.232 -6.855 1.00 93.44 168 ARG A C 1
ATOM 1317 O O . ARG A 1 168 ? 7.552 18.460 -6.886 1.00 93.44 168 ARG A O 1
ATOM 1324 N N . ARG A 1 169 ? 7.390 16.558 -5.711 1.00 92.38 169 ARG A N 1
ATOM 1325 C CA . ARG A 1 169 ? 7.050 17.216 -4.431 1.00 92.38 169 ARG A CA 1
ATOM 1326 C C . ARG A 1 169 ? 8.261 17.821 -3.728 1.00 92.38 169 ARG A C 1
ATOM 1328 O O . ARG A 1 169 ? 8.163 18.928 -3.206 1.00 92.38 169 ARG A O 1
ATOM 1335 N N . ILE A 1 170 ? 9.377 17.095 -3.697 1.00 93.56 170 ILE A N 1
ATOM 1336 C CA . ILE A 1 170 ? 10.603 17.498 -2.995 1.00 93.56 170 ILE A CA 1
ATOM 1337 C C . ILE A 1 170 ? 11.511 18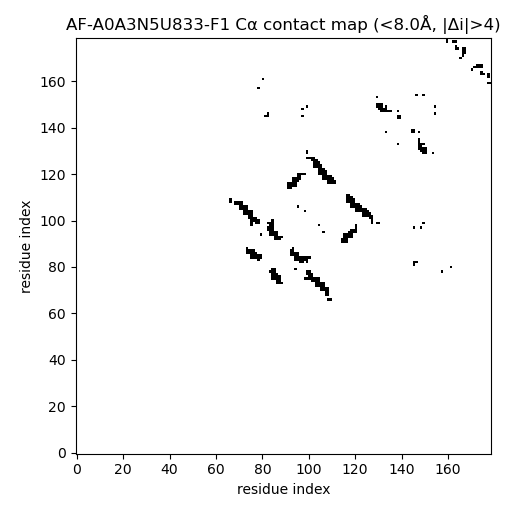.270 -3.949 1.00 93.56 170 ILE A C 1
ATOM 1339 O O . ILE A 1 170 ? 11.927 19.382 -3.637 1.00 93.56 170 ILE A O 1
ATOM 1343 N N . GLY A 1 171 ? 11.783 17.698 -5.124 1.00 91.06 171 GLY A N 1
ATOM 1344 C CA . GLY A 1 171 ? 12.678 18.292 -6.119 1.00 91.06 171 GLY A CA 1
ATOM 1345 C C . GLY A 1 171 ? 12.073 19.466 -6.892 1.00 91.06 171 GLY A C 1
ATOM 1346 O O . GLY A 1 171 ? 12.826 20.246 -7.467 1.00 91.06 171 GLY A O 1
ATOM 1347 N N . ARG A 1 172 ? 10.736 19.612 -6.901 1.00 92.31 172 ARG A N 1
ATOM 1348 C CA . ARG A 1 172 ? 9.994 20.637 -7.670 1.00 92.31 172 ARG A CA 1
ATOM 1349 C C . ARG A 1 172 ? 10.370 20.673 -9.156 1.00 92.31 172 ARG A C 1
ATOM 1351 O O . ARG A 1 172 ? 10.314 21.719 -9.796 1.00 92.31 172 ARG A O 1
ATOM 1358 N N . VAL A 1 173 ? 10.753 19.519 -9.684 1.00 93.38 173 VAL A N 1
ATOM 1359 C CA . VAL A 1 173 ? 11.141 19.300 -11.078 1.00 93.38 173 VAL A CA 1
ATOM 1360 C C . VAL A 1 173 ? 10.117 18.407 -11.768 1.00 93.38 173 VAL A C 1
ATOM 1362 O O . VAL A 1 173 ? 9.262 17.797 -11.118 1.00 93.38 173 VAL A O 1
ATOM 1365 N N . ASP A 1 174 ? 10.191 18.362 -13.095 1.00 90.94 174 ASP A N 1
ATOM 1366 C CA . ASP A 1 174 ? 9.280 17.578 -13.918 1.00 90.94 174 ASP A CA 1
ATOM 1367 C C . ASP A 1 174 ? 9.401 16.067 -13.599 1.00 90.94 174 ASP A C 1
ATOM 1369 O O . ASP A 1 174 ? 10.506 15.513 -13.673 1.00 90.94 174 ASP A O 1
ATOM 1373 N N . PRO A 1 175 ? 8.299 15.383 -13.224 1.00 87.94 175 PRO A N 1
ATOM 1374 C CA . PRO A 1 175 ? 8.307 13.945 -12.961 1.00 87.94 175 PRO A CA 1
ATOM 1375 C C . PRO A 1 175 ? 8.664 13.085 -14.185 1.00 87.94 175 PRO A C 1
ATOM 1377 O O . PRO A 1 175 ? 9.089 11.942 -14.004 1.00 87.94 175 PRO A O 1
ATOM 1380 N N . ASP A 1 176 ? 8.543 13.594 -15.413 1.00 89.31 176 ASP A N 1
ATOM 1381 C CA . ASP A 1 176 ? 8.851 12.834 -16.634 1.00 89.31 176 ASP A CA 1
ATOM 1382 C C . ASP A 1 176 ? 10.354 12.626 -16.870 1.00 89.31 176 ASP A C 1
ATOM 1384 O O . ASP A 1 176 ? 10.763 11.875 -17.758 1.00 89.31 176 ASP A O 1
ATOM 1388 N N . LEU A 1 177 ? 11.194 13.199 -16.004 1.00 88.12 177 LEU A N 1
ATOM 1389 C CA . LEU A 1 177 ? 12.610 12.853 -15.915 1.00 88.12 177 LEU A CA 1
ATOM 1390 C C . LEU A 1 177 ? 12.830 11.375 -15.539 1.00 88.12 177 LEU A C 1
ATOM 1392 O O . LEU A 1 177 ? 13.832 10.776 -15.932 1.00 88.12 177 LEU A O 1
ATOM 1396 N N . VAL A 1 178 ? 11.906 10.787 -14.773 1.00 85.44 178 VAL A N 1
ATOM 1397 C CA . VAL A 1 178 ? 11.969 9.388 -14.334 1.00 85.44 178 VAL A CA 1
ATOM 1398 C C . VAL A 1 178 ? 11.307 8.511 -15.397 1.00 85.44 178 VAL A C 1
ATOM 1400 O O . VAL A 1 178 ? 10.103 8.628 -15.640 1.00 85.44 178 VAL A O 1
ATOM 1403 N N . ARG A 1 179 ? 12.099 7.640 -16.028 1.00 77.94 179 ARG A N 1
ATOM 1404 C CA . ARG A 1 179 ? 11.654 6.718 -17.083 1.00 77.94 179 ARG A CA 1
ATOM 1405 C C . ARG A 1 179 ? 11.288 5.353 -16.523 1.00 77.94 179 ARG A C 1
ATOM 1407 O O . ARG A 1 179 ? 12.036 4.868 -15.646 1.00 77.94 179 ARG A O 1
#

Mean predicted aligned error: 16.27 Å

Foldseek 3Di:
DDDDDDDPDDDDDDPPPPPVVVVVVVVVVVCVVVVVVVPPPDDDDDDDPDPVVVVVVVVVVVVVVVLPWPWDKFFFADADDLRWTWTDDPQEIETEQPAHHGWIFTWRFPDDDPHYTYTYTPDTPGHDPQADDAPDPCPPPPPPDRCSRGHPVVVVVNVLVVVLCCCCPVVVDHSVVRD

Radius of gyration: 25.53 Å; Cα contacts (8 Å, |Δi|>4): 210; chains: 1; bounding box: 38×69×75 Å

pLDDT: mean 71.81, std 23.98, range [30.47, 94.94]